Protein AF-A0A350V1I3-F1 (afdb_monomer_lite)

Foldseek 3Di:
DDDDDDDDDPVVVVVVVVVLVVVLVVCQLVVPLCNVVQADPVQQCLLCLLLFAAPPDSALLCVLVHDDNVVSVCVVVVVWDKDWDFDDDPPDDVQKTKIWIATPVVRDIHIWIDHPGTDALCCVPQVPFDWDDDQQEIEGEPDCVVADPVLRVVQVVLLVVVCVVLVPDPVSSVSRSVSHAYEYADCAQVRQCSRSVDRDQWAQSSSNNYIHHNDSHQQLSVQLSSVSSSVSYYHPPPCPPVSNVRSCCRRNPPPDGNVVVVVVVVCCVVVVVDD

Structure (mmCIF, N/CA/C/O backbone):
data_AF-A0A350V1I3-F1
#
_entry.id   AF-A0A350V1I3-F1
#
loop_
_atom_site.group_PDB
_atom_site.id
_atom_site.type_symbol
_atom_site.label_atom_id
_atom_site.label_alt_id
_atom_site.label_comp_id
_atom_site.label_asym_id
_atom_site.label_entity_id
_atom_site.label_seq_id
_atom_site.pdbx_PDB_ins_code
_atom_site.Cartn_x
_atom_site.Cartn_y
_atom_site.Cartn_z
_atom_site.occupancy
_atom_site.B_iso_or_equiv
_atom_site.auth_seq_id
_atom_site.auth_comp_id
_atom_site.auth_asym_id
_atom_site.auth_atom_id
_atom_site.pdbx_PDB_model_num
ATOM 1 N N . MET A 1 1 ? 17.526 42.617 -39.845 1.00 40.50 1 MET A N 1
ATOM 2 C CA . MET A 1 1 ? 17.089 41.232 -40.126 1.00 40.50 1 MET A CA 1
ATOM 3 C C . MET A 1 1 ? 18.269 40.297 -39.927 1.00 40.50 1 MET A C 1
ATOM 5 O O . MET A 1 1 ? 19.110 40.253 -40.801 1.00 40.50 1 MET A O 1
ATOM 9 N N . TYR A 1 2 ? 18.340 39.603 -38.794 1.00 29.39 2 TYR A N 1
ATOM 10 C CA . TYR A 1 2 ? 18.741 38.195 -38.711 1.00 29.39 2 TYR A CA 1
ATOM 11 C C . TYR A 1 2 ? 18.115 37.671 -37.418 1.00 29.39 2 TYR A C 1
ATOM 13 O O . TYR A 1 2 ? 18.527 38.006 -36.311 1.00 29.39 2 TYR A O 1
ATOM 21 N N . LYS A 1 3 ? 16.988 36.982 -37.605 1.00 37.78 3 LYS A N 1
ATOM 22 C CA . LYS A 1 3 ? 16.346 36.138 -36.604 1.00 37.78 3 LYS A CA 1
ATOM 23 C C . LYS A 1 3 ? 17.168 34.849 -36.480 1.00 37.78 3 LYS A C 1
ATOM 25 O O . LYS A 1 3 ? 17.769 34.425 -37.462 1.00 37.78 3 LYS A O 1
ATOM 30 N N . HIS A 1 4 ? 17.036 34.211 -35.318 1.00 35.53 4 HIS A N 1
ATOM 31 C CA . HIS A 1 4 ? 17.321 32.799 -35.027 1.00 35.53 4 HIS A CA 1
ATOM 32 C C . HIS A 1 4 ? 18.670 32.492 -34.364 1.00 35.53 4 HIS A C 1
ATOM 34 O O . HIS A 1 4 ? 19.612 32.028 -34.991 1.00 35.53 4 HIS A O 1
ATOM 40 N N . LEU A 1 5 ? 18.679 32.616 -33.035 1.00 40.88 5 LEU A N 1
ATOM 41 C CA . LEU A 1 5 ? 19.409 31.707 -32.157 1.00 40.88 5 LEU A CA 1
ATOM 42 C C . LEU A 1 5 ? 18.435 31.253 -31.065 1.00 40.88 5 LEU A C 1
ATOM 44 O O . LEU A 1 5 ? 18.182 32.012 -30.138 1.00 40.88 5 LEU A O 1
ATOM 48 N N . LEU A 1 6 ? 17.822 30.076 -31.225 1.00 40.69 6 LEU A N 1
ATOM 49 C CA . LEU A 1 6 ? 17.131 29.343 -30.150 1.00 40.69 6 LEU A CA 1
ATOM 50 C C . LEU A 1 6 ? 16.610 27.998 -30.672 1.00 40.69 6 LEU A C 1
ATOM 52 O O . LEU A 1 6 ? 15.421 27.837 -30.914 1.00 40.69 6 LEU A O 1
ATOM 56 N N . ILE A 1 7 ? 17.504 27.024 -30.851 1.00 42.81 7 ILE A N 1
ATOM 57 C CA . ILE A 1 7 ? 17.142 25.598 -30.863 1.00 42.81 7 ILE A CA 1
ATOM 58 C C . ILE A 1 7 ? 18.306 24.837 -30.225 1.00 42.81 7 ILE A C 1
ATOM 60 O O . ILE A 1 7 ? 19.264 24.521 -30.918 1.00 42.81 7 ILE A O 1
ATOM 64 N N . LEU A 1 8 ? 18.251 24.598 -28.907 1.00 40.72 8 LEU A N 1
ATOM 65 C CA . LEU A 1 8 ? 19.068 23.584 -28.210 1.00 40.72 8 LEU A CA 1
ATOM 66 C C . LEU A 1 8 ? 18.641 23.404 -26.736 1.00 40.72 8 LEU A C 1
ATOM 68 O O . LEU A 1 8 ? 19.463 23.498 -25.835 1.00 40.72 8 LEU A O 1
ATOM 72 N N . ILE A 1 9 ? 17.348 23.180 -26.451 1.00 40.03 9 ILE A N 1
ATOM 73 C CA . ILE A 1 9 ? 16.894 22.870 -25.068 1.00 40.03 9 ILE A CA 1
ATOM 74 C C . ILE A 1 9 ? 15.988 21.621 -24.968 1.00 40.03 9 ILE A C 1
ATOM 76 O O . ILE A 1 9 ? 15.746 21.128 -23.875 1.00 40.03 9 ILE A O 1
ATOM 80 N N . PHE A 1 10 ? 15.566 20.994 -26.073 1.00 36.84 10 PHE A N 1
ATOM 81 C CA . PHE A 1 10 ? 14.650 19.836 -26.001 1.00 36.84 10 PHE A CA 1
ATOM 82 C C . PHE A 1 10 ? 15.304 18.439 -26.020 1.00 36.84 10 PHE A C 1
ATOM 84 O O . PHE A 1 10 ? 14.587 17.456 -25.885 1.00 36.84 10 PHE A O 1
ATOM 91 N N . LEU A 1 11 ? 16.635 18.326 -26.139 1.00 35.69 11 LEU A N 1
ATOM 92 C CA . LEU A 1 11 ? 17.343 17.027 -26.188 1.00 35.69 11 LEU A CA 1
ATOM 93 C C . LEU A 1 11 ? 18.112 16.665 -24.904 1.00 35.69 11 LEU A C 1
ATOM 95 O O . LEU A 1 11 ? 18.429 15.501 -24.681 1.00 35.69 11 LEU A O 1
ATOM 99 N N . ALA A 1 12 ? 18.417 17.638 -24.044 1.00 39.34 12 ALA A N 1
ATOM 100 C CA . ALA A 1 12 ? 19.137 17.383 -22.794 1.00 39.34 12 ALA A CA 1
ATOM 101 C C . ALA A 1 12 ? 18.319 16.579 -21.756 1.00 39.34 12 ALA A C 1
ATOM 103 O O . ALA A 1 12 ? 18.890 15.668 -21.153 1.00 39.34 12 ALA A O 1
ATOM 104 N N . PRO A 1 13 ? 17.000 16.821 -21.573 1.00 50.78 13 PRO A N 1
ATOM 105 C CA . PRO A 1 13 ? 16.204 16.038 -20.628 1.00 50.78 13 PRO A CA 1
ATOM 106 C C . PRO A 1 13 ? 16.101 14.568 -21.048 1.00 50.78 13 PRO A C 1
ATOM 108 O O . PRO A 1 13 ? 16.212 13.685 -20.208 1.00 50.78 13 PRO A O 1
ATOM 111 N N . SER A 1 14 ? 15.962 14.291 -22.351 1.00 55.00 14 SER A N 1
ATOM 112 C CA . SER A 1 14 ? 15.813 12.921 -22.857 1.00 55.00 14 SER A CA 1
ATOM 113 C C . SER A 1 14 ? 17.068 12.073 -22.667 1.00 55.00 14 SER A C 1
ATOM 115 O O . SER A 1 14 ? 16.946 10.899 -22.342 1.00 55.00 14 SER A O 1
ATOM 117 N N . ILE A 1 15 ? 18.265 12.654 -22.819 1.00 56.94 15 ILE A N 1
ATOM 118 C CA . ILE A 1 15 ? 19.533 11.923 -22.645 1.00 56.94 15 ILE A CA 1
ATOM 119 C C . ILE A 1 15 ? 19.777 11.606 -21.162 1.00 56.94 15 ILE A C 1
ATOM 121 O O . ILE A 1 15 ? 20.156 10.487 -20.825 1.00 56.94 15 ILE A O 1
ATOM 125 N N . PHE A 1 16 ? 19.509 12.563 -20.267 1.00 58.03 16 PHE A N 1
ATOM 126 C CA . PHE A 1 16 ? 19.664 12.366 -18.823 1.00 58.03 16 PHE A CA 1
ATOM 127 C C . PHE A 1 16 ? 18.650 11.357 -18.264 1.00 58.03 16 PHE A C 1
ATOM 129 O O . PHE A 1 16 ? 19.023 10.449 -17.524 1.00 58.03 16 PHE A O 1
ATOM 136 N N . SER A 1 17 ? 17.381 11.450 -18.677 1.00 60.75 17 SER A N 1
ATOM 137 C CA . SER A 1 17 ? 16.352 10.471 -18.306 1.00 60.75 17 SER A CA 1
ATOM 138 C C . SER A 1 17 ? 16.654 9.072 -18.847 1.00 60.75 17 SER A C 1
ATOM 140 O O . SER A 1 17 ? 16.338 8.090 -18.179 1.00 60.75 17 SER A O 1
ATOM 142 N N . GLN A 1 18 ? 17.283 8.961 -20.021 1.00 68.12 18 GLN A N 1
ATOM 143 C CA . GLN A 1 18 ? 17.678 7.673 -20.586 1.00 68.12 18 GLN A CA 1
ATOM 144 C C . GLN A 1 18 ? 18.818 7.024 -19.782 1.00 68.12 18 GLN A C 1
ATOM 146 O O . GLN A 1 18 ? 18.693 5.856 -19.425 1.00 68.12 18 GLN A O 1
ATOM 151 N N . ASP A 1 19 ? 19.860 7.773 -19.405 1.00 78.31 19 ASP A N 1
ATOM 152 C CA . ASP A 1 19 ? 20.961 7.265 -18.562 1.00 78.31 19 ASP A CA 1
ATOM 153 C C . ASP A 1 19 ? 20.478 6.838 -17.162 1.00 78.31 19 ASP A C 1
ATOM 155 O O . ASP A 1 19 ? 20.815 5.753 -16.685 1.00 78.31 19 ASP A O 1
ATOM 159 N N . ILE A 1 20 ? 19.608 7.639 -16.532 1.00 81.38 20 ILE A N 1
ATOM 160 C CA . ILE A 1 20 ? 18.982 7.276 -15.249 1.00 81.38 20 ILE A CA 1
ATOM 161 C C . ILE A 1 20 ? 18.140 6.012 -15.388 1.00 81.38 20 ILE A C 1
ATOM 163 O O . ILE A 1 20 ? 18.239 5.130 -14.538 1.00 81.38 20 ILE A O 1
ATOM 167 N N . SER A 1 21 ? 17.330 5.904 -16.448 1.00 82.50 21 SER A N 1
ATOM 168 C CA . SER A 1 21 ? 16.484 4.727 -16.648 1.00 82.50 21 SER A CA 1
ATOM 169 C C . SER A 1 21 ? 17.321 3.452 -16.761 1.00 82.50 21 SER A C 1
ATOM 171 O O . SER A 1 21 ? 17.026 2.477 -16.079 1.00 82.50 21 SER A O 1
ATOM 173 N N . VAL A 1 22 ? 18.415 3.475 -17.529 1.00 83.69 22 VAL A N 1
ATOM 174 C CA . VAL A 1 22 ? 19.301 2.315 -17.699 1.00 83.69 22 VAL A CA 1
ATOM 175 C C . VAL A 1 22 ? 19.915 1.901 -16.364 1.00 83.69 22 VAL A C 1
ATOM 177 O O . VAL A 1 22 ? 19.797 0.739 -15.982 1.00 83.69 22 VAL A O 1
ATOM 180 N N . LYS A 1 23 ? 20.496 2.848 -15.617 1.00 87.94 23 LYS A N 1
ATOM 181 C CA . LYS A 1 23 ? 21.109 2.568 -14.308 1.00 87.94 23 LYS A CA 1
ATOM 182 C C . LYS A 1 23 ? 20.095 2.051 -13.289 1.00 87.94 23 LYS A C 1
ATOM 184 O O . LYS A 1 23 ? 20.391 1.104 -12.566 1.00 87.94 23 LYS A O 1
ATOM 189 N N . PHE A 1 24 ? 18.894 2.628 -13.266 1.00 89.81 24 PHE A N 1
ATOM 190 C CA . PHE A 1 24 ? 17.804 2.170 -12.408 1.00 89.81 24 PHE A CA 1
ATOM 191 C C . PHE A 1 24 ? 17.401 0.726 -12.729 1.00 89.81 24 PHE A C 1
ATOM 193 O O . PHE A 1 24 ? 17.341 -0.102 -11.823 1.00 89.81 24 PHE A O 1
ATOM 200 N N . PHE A 1 25 ? 17.144 0.401 -14.001 1.00 90.19 25 PHE A N 1
ATOM 201 C CA . PHE A 1 25 ? 16.743 -0.956 -14.380 1.00 90.19 25 PHE A CA 1
ATOM 202 C C . PHE A 1 25 ? 17.867 -1.966 -14.173 1.00 90.19 25 PHE A C 1
ATOM 204 O O . PHE A 1 25 ? 17.592 -3.078 -13.734 1.00 90.19 25 PHE A O 1
ATOM 211 N N . GLU A 1 26 ? 19.124 -1.583 -14.400 1.00 88.81 26 GLU A N 1
ATOM 212 C CA . GLU A 1 26 ? 20.270 -2.421 -14.057 1.00 88.81 26 GLU A CA 1
ATOM 213 C C . GLU A 1 26 ? 20.318 -2.706 -12.549 1.00 88.81 26 GLU A C 1
ATOM 215 O O . GLU A 1 26 ? 20.432 -3.865 -12.152 1.00 88.81 26 GLU A O 1
ATOM 220 N N . ALA A 1 27 ? 20.168 -1.679 -11.704 1.00 9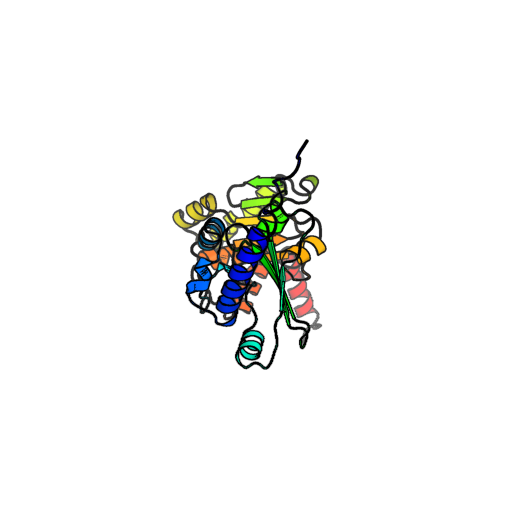0.19 27 ALA A N 1
ATOM 221 C CA . ALA A 1 27 ? 20.119 -1.841 -10.252 1.00 90.19 27 ALA A CA 1
ATOM 222 C C . ALA A 1 27 ? 18.923 -2.693 -9.796 1.00 90.19 27 ALA A C 1
ATOM 224 O O . ALA A 1 27 ? 19.073 -3.518 -8.899 1.00 90.19 27 ALA A O 1
ATOM 225 N N . LEU A 1 28 ? 17.759 -2.535 -10.434 1.00 90.25 28 LEU A N 1
ATOM 226 C CA . LEU A 1 28 ? 16.535 -3.276 -10.124 1.00 90.25 28 LEU A CA 1
ATOM 227 C C . LEU A 1 28 ? 16.620 -4.755 -10.535 1.00 90.25 28 LEU A C 1
ATOM 229 O O . LEU A 1 28 ? 16.181 -5.626 -9.790 1.00 90.25 28 LEU A O 1
ATOM 233 N N . ILE A 1 29 ? 17.175 -5.048 -11.714 1.00 90.06 29 ILE A N 1
ATOM 234 C CA . ILE A 1 29 ? 17.348 -6.417 -12.224 1.00 90.06 29 ILE A CA 1
ATOM 235 C C . ILE A 1 29 ? 18.401 -7.164 -11.405 1.00 90.06 29 ILE A C 1
ATOM 237 O O . ILE A 1 29 ? 18.195 -8.324 -11.062 1.00 90.06 29 ILE A O 1
ATOM 241 N N . GLN A 1 30 ? 19.504 -6.492 -11.072 1.00 87.69 30 GLN A N 1
ATOM 242 C CA . GLN A 1 30 ? 20.623 -7.068 -10.321 1.00 87.69 30 GLN A CA 1
ATOM 243 C C . GLN A 1 30 ? 20.435 -6.991 -8.794 1.00 87.69 30 GLN A C 1
ATOM 245 O O . GLN A 1 30 ? 21.331 -7.392 -8.055 1.00 87.69 30 GLN A O 1
ATOM 250 N N . ASP A 1 31 ? 19.304 -6.453 -8.319 1.00 84.38 31 ASP A N 1
ATOM 251 C CA . ASP A 1 31 ? 18.977 -6.267 -6.897 1.00 84.38 31 ASP A CA 1
ATOM 252 C C . ASP A 1 31 ? 20.125 -5.607 -6.094 1.00 84.38 31 ASP A C 1
ATOM 254 O O . ASP A 1 31 ? 20.544 -6.063 -5.016 1.00 84.38 31 ASP A O 1
ATOM 258 N N . LYS A 1 32 ? 20.688 -4.537 -6.677 1.00 86.75 32 LYS A N 1
ATOM 259 C CA . LYS A 1 32 ? 21.839 -3.814 -6.121 1.00 86.75 32 LYS A CA 1
ATOM 260 C C . LYS A 1 32 ? 21.428 -2.968 -4.906 1.00 86.75 32 LYS A C 1
ATOM 262 O O . LYS A 1 32 ? 20.348 -2.378 -4.911 1.00 86.75 32 LYS A O 1
ATOM 267 N N . PRO A 1 33 ? 22.313 -2.796 -3.903 1.00 81.75 33 PRO A N 1
ATOM 268 C CA . PRO A 1 33 ? 22.036 -1.957 -2.732 1.00 81.75 33 PRO A CA 1
ATOM 269 C C . PRO A 1 33 ? 21.701 -0.494 -3.063 1.00 81.75 33 PRO A C 1
ATOM 271 O O . PRO A 1 33 ? 20.888 0.111 -2.378 1.00 81.75 33 PRO A O 1
ATOM 274 N N . GLU A 1 34 ? 22.286 0.052 -4.132 1.00 86.88 34 GLU A N 1
ATOM 275 C CA . GLU A 1 34 ? 22.072 1.429 -4.616 1.00 86.88 34 GLU A CA 1
ATOM 276 C C . GLU A 1 34 ? 20.653 1.689 -5.157 1.00 86.88 34 GLU A C 1
ATOM 278 O O . GLU A 1 34 ? 20.311 2.822 -5.483 1.00 86.88 34 GLU A O 1
ATOM 283 N N . LEU A 1 35 ? 19.788 0.670 -5.237 1.00 87.75 35 LEU A N 1
ATOM 284 C CA . LEU A 1 35 ? 18.413 0.818 -5.719 1.00 87.75 35 LEU A CA 1
ATOM 285 C C . LEU A 1 35 ? 17.605 1.851 -4.904 1.00 87.75 35 LEU A C 1
ATOM 287 O O . LEU A 1 35 ? 16.731 2.522 -5.454 1.00 87.75 35 LEU A O 1
ATOM 291 N N . THR A 1 36 ? 17.902 2.016 -3.609 1.00 88.94 36 THR A N 1
ATOM 292 C CA . THR A 1 36 ? 17.298 3.061 -2.761 1.00 88.94 36 THR A CA 1
ATOM 293 C C . THR A 1 36 ? 17.631 4.477 -3.216 1.00 88.94 36 THR A C 1
ATOM 295 O O . THR A 1 36 ? 16.800 5.365 -3.041 1.00 88.94 36 THR A O 1
ATOM 298 N N . ASP A 1 37 ? 18.797 4.688 -3.827 1.00 91.00 37 ASP A N 1
ATOM 299 C CA . ASP A 1 37 ? 19.287 6.017 -4.216 1.00 91.00 37 ASP A CA 1
ATOM 300 C C . ASP A 1 37 ? 18.506 6.586 -5.406 1.00 91.00 37 ASP A C 1
ATOM 302 O O . ASP A 1 37 ? 18.521 7.790 -5.661 1.00 91.00 37 ASP A O 1
ATOM 306 N N . PHE A 1 38 ? 17.780 5.720 -6.119 1.00 92.00 38 PHE A N 1
ATOM 307 C CA . PHE A 1 38 ? 16.888 6.117 -7.198 1.00 92.00 38 PHE A CA 1
ATOM 308 C C . PHE A 1 38 ? 15.507 6.543 -6.704 1.00 92.00 38 PHE A C 1
ATOM 310 O O . PHE A 1 38 ? 14.753 7.079 -7.509 1.00 92.00 38 PHE A O 1
ATOM 317 N N . ILE A 1 39 ? 15.134 6.311 -5.440 1.00 93.81 39 ILE A N 1
ATOM 318 C CA . ILE A 1 39 ? 13.803 6.664 -4.923 1.00 93.81 39 ILE A CA 1
ATOM 319 C C . ILE A 1 39 ? 13.752 8.152 -4.583 1.00 93.81 39 ILE A C 1
ATOM 321 O O . ILE A 1 39 ? 14.681 8.705 -3.996 1.00 93.81 39 ILE A O 1
ATOM 325 N N . ASN A 1 40 ? 12.639 8.805 -4.923 1.00 94.62 40 ASN A N 1
ATOM 326 C CA . ASN A 1 40 ? 12.380 10.158 -4.455 1.00 94.62 40 ASN A CA 1
ATOM 327 C C . ASN A 1 40 ? 12.423 10.187 -2.916 1.00 94.62 40 ASN A C 1
ATOM 329 O O . ASN A 1 40 ? 11.786 9.376 -2.243 1.00 94.62 40 ASN A O 1
ATOM 333 N N . LYS A 1 41 ? 13.170 11.136 -2.349 1.00 95.00 41 LYS A N 1
ATOM 334 C CA . LYS A 1 41 ? 13.419 11.187 -0.905 1.00 95.00 41 LYS A CA 1
ATOM 335 C C . LYS A 1 41 ? 12.132 11.228 -0.071 1.00 95.00 41 LYS A C 1
ATOM 337 O O . LYS A 1 41 ? 12.048 10.525 0.932 1.00 95.00 41 LYS A O 1
ATOM 342 N N . GLU A 1 42 ? 11.138 12.010 -0.489 1.00 95.56 42 GLU A N 1
ATOM 343 C CA . GLU A 1 42 ? 9.866 12.127 0.237 1.00 95.56 42 GLU A CA 1
ATOM 344 C C . GLU A 1 42 ? 9.075 10.814 0.188 1.00 95.56 42 GLU A C 1
ATOM 346 O O . GLU A 1 42 ? 8.458 10.427 1.177 1.00 95.56 42 GLU A O 1
ATOM 351 N N . GLU A 1 43 ? 9.132 10.089 -0.931 1.00 96.00 43 GLU A N 1
ATOM 352 C CA . GLU A 1 43 ? 8.484 8.781 -1.083 1.00 96.00 43 GLU A CA 1
ATOM 353 C C . GLU A 1 43 ? 9.154 7.704 -0.227 1.00 96.00 43 GLU A C 1
ATOM 355 O O . GLU A 1 43 ? 8.466 6.876 0.374 1.00 96.00 43 GLU A O 1
ATOM 360 N N . LEU A 1 44 ? 10.487 7.729 -0.130 1.00 95.94 44 LEU A N 1
ATOM 361 C CA . LEU A 1 44 ? 11.230 6.822 0.740 1.00 95.94 44 LEU A CA 1
ATOM 362 C C . LEU A 1 44 ? 10.919 7.099 2.217 1.00 95.94 44 LEU A C 1
ATOM 364 O O . LEU A 1 44 ? 10.596 6.174 2.963 1.00 95.94 44 LEU A O 1
ATOM 368 N N . GLU A 1 45 ? 10.958 8.366 2.636 1.00 96.69 45 GLU A N 1
ATOM 369 C CA . GLU A 1 45 ? 10.582 8.771 3.996 1.00 96.69 45 GLU A CA 1
ATOM 370 C C . GLU A 1 45 ? 9.131 8.381 4.306 1.00 96.69 45 GLU A C 1
ATOM 372 O O . GLU A 1 45 ? 8.856 7.800 5.359 1.00 96.69 45 GLU A O 1
ATOM 377 N N . TYR A 1 46 ? 8.214 8.608 3.361 1.00 97.38 46 TYR A N 1
ATOM 378 C CA . TYR A 1 46 ? 6.818 8.209 3.490 1.00 97.38 46 TYR A CA 1
ATOM 379 C C . TYR A 1 46 ? 6.675 6.692 3.630 1.00 97.38 46 TYR A C 1
ATOM 381 O O . TYR A 1 46 ? 5.997 6.236 4.545 1.00 97.38 46 TYR A O 1
ATOM 389 N N . SER A 1 47 ? 7.341 5.894 2.794 1.00 97.12 47 SER A N 1
ATOM 390 C CA . SER A 1 47 ? 7.324 4.427 2.877 1.00 97.12 47 SER A CA 1
ATOM 391 C C . SER A 1 47 ? 7.794 3.908 4.244 1.00 97.12 47 SER A C 1
ATOM 393 O O . SER A 1 47 ? 7.221 2.959 4.784 1.00 97.12 47 SER A O 1
ATOM 395 N N . LEU A 1 48 ? 8.791 4.553 4.853 1.00 96.81 48 LEU A N 1
ATOM 396 C CA . LEU A 1 48 ? 9.397 4.109 6.113 1.00 96.81 48 LEU A CA 1
ATOM 397 C C . LEU A 1 48 ? 8.706 4.654 7.375 1.00 96.81 48 LEU A C 1
ATOM 399 O O . LEU A 1 48 ? 8.947 4.138 8.468 1.00 96.81 48 LEU A O 1
ATOM 403 N N . ARG A 1 49 ? 7.821 5.650 7.249 1.00 97.62 49 ARG A N 1
ATOM 404 C CA . ARG A 1 49 ? 7.267 6.440 8.369 1.00 97.62 49 ARG A CA 1
ATOM 405 C C . ARG A 1 49 ? 6.630 5.631 9.505 1.00 97.62 49 ARG A C 1
ATOM 407 O O . ARG A 1 49 ? 6.697 6.024 10.666 1.00 97.62 49 ARG A O 1
ATOM 414 N N . LEU A 1 50 ? 6.011 4.492 9.188 1.00 97.12 50 LEU A N 1
ATOM 415 C CA . LEU A 1 50 ? 5.331 3.643 10.170 1.00 97.12 50 LEU A CA 1
ATOM 416 C C . LEU A 1 50 ? 6.258 2.615 10.849 1.00 97.12 50 LEU A C 1
ATOM 418 O O . LEU A 1 50 ? 5.829 1.922 11.782 1.00 97.12 50 LEU A O 1
ATOM 422 N N . GLY A 1 51 ? 7.518 2.521 10.408 1.00 96.19 51 GLY A N 1
ATOM 423 C CA . GLY A 1 51 ? 8.521 1.601 10.951 1.00 96.19 51 GLY A CA 1
ATOM 424 C C . GLY A 1 51 ? 8.163 0.126 10.764 1.00 96.19 51 GLY A C 1
ATOM 425 O O . GLY A 1 51 ? 8.481 -0.688 11.624 1.00 96.19 51 GLY A O 1
ATOM 426 N N . ILE A 1 52 ? 7.421 -0.199 9.703 1.00 95.56 52 ILE A N 1
ATOM 427 C CA . ILE A 1 52 ? 7.086 -1.581 9.339 1.00 95.56 52 ILE A CA 1
ATOM 428 C C . ILE A 1 52 ? 8.202 -2.119 8.450 1.00 95.56 52 ILE A C 1
ATOM 430 O O . ILE A 1 52 ? 8.533 -1.500 7.442 1.00 95.56 52 ILE A O 1
ATOM 434 N N . GLU A 1 53 ? 8.732 -3.276 8.805 1.00 94.81 53 GLU A N 1
ATOM 435 C CA . GLU A 1 53 ? 9.745 -4.032 8.083 1.00 94.81 53 GLU A CA 1
ATOM 436 C C . GLU A 1 53 ? 9.193 -5.414 7.716 1.00 94.81 53 GLU A C 1
ATOM 438 O O . GLU A 1 53 ? 8.305 -5.957 8.388 1.00 94.81 53 GLU A O 1
ATOM 443 N N . TYR A 1 54 ? 9.747 -5.994 6.653 1.00 91.69 54 TYR A N 1
ATOM 444 C CA . TYR A 1 54 ? 9.334 -7.300 6.164 1.00 91.69 54 TYR A CA 1
ATOM 445 C C . TYR A 1 54 ? 10.527 -8.237 6.002 1.00 91.69 54 TYR A C 1
ATOM 447 O O . TYR A 1 54 ? 11.573 -7.836 5.488 1.00 91.69 54 TYR A O 1
ATOM 455 N N . ASP A 1 55 ? 10.365 -9.491 6.426 1.00 88.31 55 ASP A N 1
ATOM 456 C CA . ASP A 1 55 ? 11.436 -10.483 6.326 1.00 88.31 55 ASP A CA 1
ATOM 457 C C . ASP A 1 55 ? 11.823 -10.706 4.862 1.00 88.31 55 ASP A C 1
ATOM 459 O O . ASP A 1 55 ? 10.961 -10.869 3.996 1.00 88.31 55 ASP A O 1
ATOM 463 N N . ASN A 1 56 ? 13.131 -10.742 4.599 1.00 84.25 56 ASN A N 1
ATOM 464 C CA . ASN A 1 56 ? 13.724 -10.898 3.266 1.00 84.25 56 ASN A CA 1
ATOM 465 C C . ASN A 1 56 ? 13.380 -9.783 2.260 1.00 84.25 56 ASN A C 1
ATOM 467 O O . ASN A 1 56 ? 13.660 -9.931 1.074 1.00 84.25 56 ASN A O 1
ATOM 471 N N . VAL A 1 57 ? 12.836 -8.650 2.715 1.00 88.12 57 VAL A N 1
ATOM 472 C CA . VAL A 1 57 ? 12.611 -7.472 1.871 1.00 88.12 57 VAL A CA 1
ATOM 473 C C . VAL A 1 57 ? 13.695 -6.441 2.154 1.00 88.12 57 VAL A C 1
ATOM 475 O O . VAL A 1 57 ? 13.741 -5.845 3.229 1.00 88.12 57 VAL A O 1
ATOM 478 N N . LYS A 1 58 ? 14.566 -6.199 1.170 1.00 85.38 58 LYS A N 1
ATOM 479 C CA . LYS A 1 58 ? 15.635 -5.190 1.278 1.00 85.38 58 LYS A CA 1
ATOM 480 C C . LYS A 1 58 ? 15.094 -3.765 1.267 1.00 85.38 58 LYS A C 1
ATOM 482 O O . LYS A 1 58 ? 15.619 -2.898 1.958 1.00 85.38 58 LYS A O 1
ATOM 487 N N . ASN A 1 59 ? 14.058 -3.520 0.468 1.00 88.94 59 ASN A N 1
ATOM 488 C CA . ASN A 1 59 ? 13.498 -2.194 0.279 1.00 88.94 59 ASN A CA 1
ATOM 489 C C . ASN A 1 59 ? 11.971 -2.252 0.239 1.00 88.94 59 ASN A C 1
ATOM 491 O O . ASN A 1 59 ? 11.373 -2.656 -0.758 1.00 88.94 59 ASN A O 1
ATOM 495 N N . LYS A 1 60 ? 11.348 -1.800 1.331 1.00 93.50 60 LYS A N 1
ATOM 496 C CA . LYS A 1 60 ? 9.893 -1.782 1.490 1.00 93.50 60 LYS A CA 1
ATOM 497 C C . LYS A 1 60 ? 9.181 -1.071 0.337 1.00 93.50 60 LYS A C 1
ATOM 499 O O . LYS A 1 60 ? 8.151 -1.561 -0.112 1.00 93.50 60 LYS A O 1
ATOM 504 N N . PHE A 1 61 ? 9.721 0.037 -0.171 1.00 94.25 61 PHE A N 1
ATOM 505 C CA . PHE A 1 61 ? 9.084 0.825 -1.230 1.00 94.25 61 PHE A CA 1
ATOM 506 C C . PHE A 1 61 ? 8.775 -0.008 -2.486 1.00 94.25 61 PHE A C 1
ATOM 508 O O . PHE A 1 61 ? 7.767 0.218 -3.158 1.00 94.25 61 PHE A O 1
ATOM 515 N N . PHE A 1 62 ? 9.606 -1.012 -2.784 1.00 91.69 62 PHE A N 1
ATOM 516 C CA . PHE A 1 62 ? 9.434 -1.862 -3.959 1.00 91.69 62 PHE A CA 1
ATOM 517 C C . PHE A 1 62 ? 8.496 -3.054 -3.755 1.00 91.69 62 PHE A C 1
ATOM 519 O O . PHE A 1 62 ? 8.240 -3.762 -4.728 1.00 91.69 62 PHE A O 1
ATOM 526 N N . ILE A 1 63 ? 7.904 -3.260 -2.572 1.00 91.38 63 ILE A N 1
ATOM 527 C CA . ILE A 1 63 ? 6.909 -4.328 -2.376 1.00 91.38 63 ILE A CA 1
ATOM 528 C C . ILE A 1 63 ? 5.766 -4.159 -3.391 1.00 91.38 63 ILE A C 1
ATOM 530 O O . ILE A 1 63 ? 5.139 -3.104 -3.479 1.00 91.38 63 ILE A O 1
ATOM 534 N N . GLY A 1 64 ? 5.526 -5.200 -4.196 1.00 86.06 64 GLY A N 1
ATOM 535 C CA . GLY A 1 64 ? 4.571 -5.191 -5.316 1.00 86.06 64 GLY A CA 1
ATOM 536 C C . GLY A 1 64 ? 5.102 -4.555 -6.612 1.00 86.06 64 GLY A C 1
ATOM 537 O O . GLY A 1 64 ? 4.586 -4.826 -7.697 1.00 86.06 64 GLY A O 1
ATOM 538 N N . ASN A 1 65 ? 6.190 -3.786 -6.548 1.00 87.69 65 ASN A N 1
ATOM 539 C CA . ASN A 1 65 ? 6.867 -3.145 -7.682 1.00 87.69 65 ASN A CA 1
ATOM 540 C C . ASN A 1 65 ? 8.154 -3.866 -8.143 1.00 87.69 65 ASN A C 1
ATOM 542 O O . ASN A 1 65 ? 8.728 -3.502 -9.168 1.00 87.69 65 ASN A O 1
ATOM 546 N N . GLU A 1 66 ? 8.550 -4.945 -7.472 1.00 87.19 66 GLU A N 1
ATOM 547 C CA . GLU A 1 66 ? 9.655 -5.829 -7.869 1.00 87.19 66 GLU A CA 1
ATOM 548 C C . GLU A 1 66 ? 9.420 -6.525 -9.222 1.00 87.19 66 GLU A C 1
ATOM 550 O O . GLU A 1 66 ? 8.284 -6.787 -9.628 1.00 87.19 66 GLU A O 1
ATOM 555 N N . ILE A 1 67 ? 10.504 -6.858 -9.921 1.00 89.94 67 ILE A N 1
ATOM 556 C CA . ILE A 1 67 ? 10.473 -7.811 -11.039 1.00 89.94 67 ILE A CA 1
ATOM 557 C C . ILE A 1 67 ? 10.561 -9.219 -10.428 1.00 89.94 67 ILE A C 1
ATOM 559 O O . ILE A 1 67 ? 11.475 -9.424 -9.629 1.00 89.94 67 ILE A O 1
ATOM 563 N N . PRO A 1 68 ? 9.675 -10.176 -10.767 1.00 89.00 68 PRO A N 1
ATOM 564 C CA . PRO A 1 68 ? 9.756 -11.548 -10.259 1.00 89.00 68 PRO A CA 1
ATOM 565 C C . PRO A 1 68 ? 11.146 -12.167 -10.449 1.00 89.00 68 PRO A C 1
ATOM 567 O O . PRO A 1 68 ? 11.779 -11.946 -11.481 1.00 89.00 68 PRO A O 1
ATOM 570 N N . GLU A 1 69 ? 11.610 -12.949 -9.474 1.00 89.44 69 GLU A N 1
ATOM 571 C CA . GLU A 1 69 ? 12.965 -13.522 -9.467 1.00 89.44 69 GLU A CA 1
ATOM 572 C C . GLU A 1 69 ? 13.266 -14.334 -10.731 1.00 89.44 69 GLU A C 1
ATOM 574 O O . GLU A 1 69 ? 14.250 -14.053 -11.406 1.00 89.44 69 GLU A O 1
ATOM 579 N N . GLU A 1 70 ? 12.351 -15.216 -11.141 1.00 91.56 70 GLU A N 1
ATOM 580 C CA . GLU A 1 70 ? 12.474 -16.014 -12.372 1.00 91.56 70 GLU A CA 1
ATOM 581 C C . GLU A 1 70 ? 12.667 -15.151 -13.633 1.00 91.56 70 GLU A C 1
ATOM 583 O O . GLU A 1 70 ? 13.366 -15.529 -14.577 1.00 91.56 70 GLU A O 1
ATOM 588 N N . ILE A 1 71 ? 12.045 -13.968 -13.658 1.00 92.06 71 ILE A N 1
ATOM 589 C CA . ILE A 1 71 ? 12.176 -13.017 -14.761 1.00 92.06 71 ILE A CA 1
ATOM 590 C C . ILE A 1 71 ? 13.534 -12.313 -14.685 1.00 92.06 71 ILE A C 1
ATOM 592 O O . ILE A 1 71 ? 14.204 -12.197 -15.712 1.00 92.06 71 ILE A O 1
ATOM 596 N N . ARG A 1 72 ? 13.971 -11.885 -13.490 1.00 92.31 72 ARG A N 1
ATOM 597 C CA . ARG A 1 72 ? 15.298 -11.271 -13.294 1.00 92.31 72 ARG A CA 1
ATOM 598 C C . ARG A 1 72 ? 16.414 -12.232 -13.691 1.00 92.31 72 ARG A C 1
ATOM 600 O O . ARG A 1 72 ? 17.273 -11.855 -14.480 1.00 92.31 72 ARG A O 1
ATOM 607 N N . GLU A 1 73 ? 16.374 -13.476 -13.220 1.00 93.50 73 GLU A N 1
ATOM 608 C CA . GLU A 1 73 ? 17.356 -14.511 -13.566 1.00 93.50 73 GLU A CA 1
ATOM 609 C C . GLU A 1 73 ? 17.376 -14.805 -15.070 1.00 93.50 73 GLU A C 1
ATOM 611 O O . GLU A 1 73 ? 18.443 -14.952 -15.673 1.00 93.50 73 GLU A O 1
ATOM 616 N N . GLY A 1 74 ? 16.201 -14.835 -15.708 1.00 93.25 74 GLY A N 1
ATOM 617 C CA . GLY A 1 74 ? 16.091 -14.975 -17.156 1.00 93.25 74 GLY A CA 1
ATOM 618 C C . GLY A 1 74 ? 16.754 -13.821 -17.916 1.00 93.25 74 GLY A C 1
ATOM 619 O O . GLY A 1 74 ? 17.445 -14.055 -18.904 1.00 93.25 74 GLY A O 1
ATOM 620 N N . VAL A 1 75 ? 16.623 -12.586 -17.433 1.00 92.56 75 VAL A N 1
ATOM 621 C CA . VAL A 1 75 ? 17.319 -11.435 -18.028 1.00 92.56 75 VAL A CA 1
ATOM 622 C C . VAL A 1 75 ? 18.831 -11.498 -17.773 1.00 92.56 75 VAL A C 1
ATOM 624 O O . VAL A 1 75 ? 19.614 -11.318 -18.702 1.00 92.56 75 VAL A O 1
ATOM 627 N N . ILE A 1 76 ? 19.264 -11.809 -16.546 1.00 92.62 76 ILE A N 1
ATOM 628 C CA . ILE A 1 76 ? 20.690 -11.877 -16.166 1.00 92.62 76 ILE A CA 1
ATOM 629 C C . ILE A 1 76 ? 21.434 -12.959 -16.957 1.00 92.62 76 ILE A C 1
ATOM 631 O O . ILE A 1 76 ? 22.566 -12.748 -17.388 1.00 92.62 76 ILE A O 1
ATOM 635 N N . SER A 1 77 ? 20.798 -14.111 -17.167 1.00 93.44 77 SER A N 1
ATOM 636 C CA . SER A 1 77 ? 21.366 -15.220 -17.944 1.00 93.44 77 SER A CA 1
ATOM 637 C C . SER A 1 77 ? 21.367 -14.981 -19.460 1.00 93.44 77 SER A C 1
ATOM 639 O O . SER A 1 77 ? 21.896 -15.809 -20.200 1.00 93.44 77 SER A O 1
ATOM 641 N N . GLY A 1 78 ? 20.775 -13.879 -19.934 1.00 91.94 78 GLY A N 1
ATOM 642 C CA . GLY A 1 78 ? 20.596 -13.597 -21.359 1.00 91.94 78 GLY A CA 1
ATOM 643 C C . GLY A 1 78 ? 19.510 -14.446 -22.027 1.00 91.94 78 GLY A C 1
ATOM 644 O O . GLY A 1 78 ? 19.425 -14.468 -23.251 1.00 91.94 78 GLY A O 1
ATOM 645 N N . LYS A 1 79 ? 18.678 -15.154 -21.248 1.00 93.69 79 LYS A N 1
ATOM 646 C CA . LYS A 1 79 ? 17.525 -15.912 -21.756 1.00 93.69 79 LYS A CA 1
ATOM 647 C C . LYS A 1 79 ? 16.424 -14.986 -22.277 1.00 93.69 79 LYS A C 1
ATOM 649 O O . LYS A 1 79 ? 15.726 -15.362 -23.213 1.00 93.69 79 LYS A O 1
ATOM 654 N N . TYR A 1 80 ? 16.254 -13.821 -21.655 1.00 92.12 80 TYR A N 1
ATOM 655 C CA . TYR A 1 80 ? 15.249 -12.830 -22.027 1.00 92.12 80 TYR A CA 1
ATOM 656 C C . TYR A 1 80 ? 15.897 -11.485 -22.343 1.00 92.12 80 TYR A C 1
ATOM 658 O O . TYR A 1 80 ? 16.664 -10.954 -21.538 1.00 92.12 80 TYR A O 1
ATOM 666 N N . GLU A 1 81 ? 15.520 -10.895 -23.474 1.00 91.31 81 GLU A N 1
ATOM 667 C CA . GLU A 1 81 ? 15.827 -9.498 -23.771 1.00 91.31 81 GLU A CA 1
ATOM 668 C C . GLU A 1 81 ? 14.731 -8.587 -23.211 1.00 91.31 81 GLU A C 1
ATOM 670 O O . GLU A 1 81 ? 13.534 -8.874 -23.315 1.00 91.31 81 GLU A O 1
ATOM 675 N N . TYR A 1 82 ? 15.136 -7.466 -22.619 1.00 91.44 82 TYR A N 1
ATOM 676 C CA . TYR A 1 82 ? 14.209 -6.463 -22.114 1.00 91.44 82 TYR A CA 1
ATOM 677 C C . TYR A 1 82 ? 14.374 -5.143 -22.861 1.00 91.44 82 TYR A C 1
ATOM 679 O O . TYR A 1 82 ? 15.473 -4.757 -23.253 1.00 91.44 82 TYR A O 1
ATOM 687 N N . ASN A 1 83 ? 13.265 -4.425 -23.012 1.00 89.75 83 ASN A N 1
ATOM 688 C CA . ASN A 1 83 ? 13.234 -3.079 -23.562 1.00 89.75 83 ASN A CA 1
ATOM 689 C C . ASN A 1 83 ? 12.672 -2.113 -22.526 1.00 89.75 83 ASN A C 1
ATOM 691 O O . ASN A 1 83 ? 11.677 -2.410 -21.857 1.00 89.75 83 ASN A O 1
ATOM 695 N N . VAL A 1 84 ? 13.286 -0.935 -22.441 1.00 89.00 84 VAL A N 1
ATOM 696 C CA . VAL A 1 84 ? 12.820 0.174 -21.610 1.00 89.00 84 VAL A CA 1
ATOM 697 C C . VAL A 1 84 ? 12.389 1.309 -22.523 1.00 89.00 84 VAL A C 1
ATOM 699 O O . VAL A 1 84 ? 13.198 1.851 -23.275 1.00 89.00 84 VAL A O 1
ATOM 702 N N . ALA A 1 85 ? 11.116 1.683 -22.441 1.00 86.56 85 ALA A N 1
ATOM 703 C CA . ALA A 1 85 ? 10.580 2.833 -23.152 1.00 86.56 85 ALA A CA 1
ATOM 704 C C . ALA A 1 85 ? 10.242 3.963 -22.177 1.00 86.56 85 ALA A C 1
ATOM 706 O O . ALA A 1 85 ? 9.653 3.735 -21.119 1.00 86.56 85 ALA A O 1
ATOM 707 N N . ILE A 1 86 ? 10.576 5.194 -22.563 1.00 86.38 86 ILE A N 1
ATOM 708 C CA . ILE A 1 86 ? 10.048 6.397 -21.921 1.00 86.38 86 ILE A CA 1
ATOM 709 C C . ILE A 1 86 ? 8.738 6.740 -22.623 1.00 86.38 86 ILE A C 1
ATOM 711 O O . ILE A 1 86 ? 8.737 7.179 -23.774 1.00 86.38 86 ILE A O 1
ATOM 715 N N . GLU A 1 87 ? 7.616 6.524 -21.944 1.00 81.12 87 GLU A N 1
ATOM 716 C CA . GLU A 1 87 ? 6.297 6.742 -22.529 1.00 81.12 87 GLU A CA 1
ATOM 717 C C . GLU A 1 87 ? 5.673 8.041 -22.001 1.00 81.12 87 GLU A C 1
ATOM 719 O O . GLU A 1 87 ? 5.474 8.171 -20.787 1.00 81.12 87 GLU A O 1
ATOM 724 N N . PRO A 1 88 ? 5.264 8.979 -22.875 1.00 68.12 88 PRO A N 1
ATOM 725 C CA . PRO A 1 88 ? 4.437 10.094 -22.444 1.00 68.12 88 PRO A CA 1
ATOM 726 C C . PRO A 1 88 ? 3.097 9.569 -21.909 1.00 68.12 88 PRO A C 1
ATOM 728 O O . PRO A 1 88 ? 2.514 8.622 -22.441 1.00 68.12 88 PRO A O 1
ATOM 731 N N . HIS A 1 89 ? 2.588 10.192 -20.850 1.00 67.06 89 HIS A N 1
ATOM 732 C CA . HIS A 1 89 ? 1.280 9.885 -20.280 1.00 67.06 89 HIS A CA 1
ATOM 733 C C . HIS A 1 89 ? 0.430 11.152 -20.218 1.00 67.06 89 HIS A C 1
ATOM 735 O O . HIS A 1 89 ? 0.882 12.212 -19.773 1.00 67.06 89 HIS A O 1
ATOM 741 N N . ALA A 1 90 ? -0.826 11.041 -20.653 1.00 59.41 90 ALA A N 1
ATOM 742 C CA . ALA A 1 90 ? -1.769 12.148 -20.608 1.00 59.41 90 ALA A CA 1
ATOM 743 C C . ALA A 1 90 ? -1.911 12.653 -19.161 1.00 59.41 90 ALA A C 1
ATOM 745 O O . ALA A 1 90 ? -2.295 11.916 -18.256 1.00 59.41 90 ALA A O 1
ATOM 746 N N . GLY A 1 91 ? -1.572 13.924 -18.938 1.00 58.81 91 GLY A N 1
ATOM 747 C CA . GLY A 1 91 ? -1.647 14.557 -17.623 1.00 58.81 91 GLY A CA 1
ATOM 748 C C . GLY A 1 91 ? -0.351 14.567 -16.809 1.00 58.81 91 GLY A C 1
ATOM 749 O O . GLY A 1 91 ? -0.415 15.021 -15.662 1.00 58.81 91 GLY A O 1
ATOM 750 N N . MET A 1 92 ? 0.785 14.112 -17.359 1.00 67.94 92 MET A N 1
ATOM 751 C CA . MET A 1 92 ? 2.125 14.349 -16.793 1.00 67.94 92 MET A CA 1
ATOM 752 C C . MET A 1 92 ? 2.393 15.842 -16.594 1.00 67.94 92 MET A C 1
ATOM 754 O O . MET A 1 92 ? 2.073 16.660 -17.461 1.00 67.94 92 MET A O 1
ATOM 758 N N . LYS A 1 93 ? 2.967 16.206 -15.443 1.00 66.12 93 LYS A N 1
ATOM 759 C CA . LYS A 1 93 ? 3.589 17.523 -15.278 1.00 66.12 93 LYS A CA 1
ATOM 760 C C . LYS A 1 93 ? 4.931 17.547 -16.012 1.00 66.12 93 LYS A C 1
ATOM 762 O O . LYS A 1 93 ? 5.513 16.506 -16.297 1.00 66.12 93 LYS A O 1
ATOM 767 N N . ILE A 1 94 ? 5.433 18.748 -16.290 1.00 64.06 94 ILE A N 1
ATOM 768 C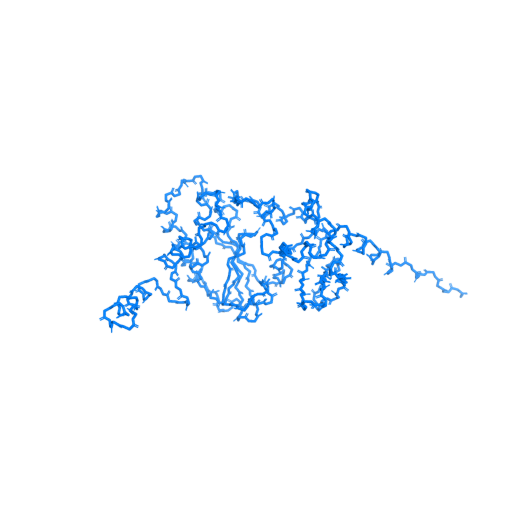 CA . ILE A 1 94 ? 6.828 18.924 -16.712 1.00 64.06 94 ILE A CA 1
ATOM 769 C C . ILE A 1 94 ? 7.721 18.290 -15.632 1.00 64.06 94 ILE A C 1
ATOM 771 O O . ILE A 1 94 ? 7.581 18.644 -14.465 1.00 64.06 94 ILE A O 1
ATOM 775 N N . GLY A 1 95 ? 8.580 17.345 -16.026 1.00 68.00 95 GLY A N 1
ATOM 776 C CA . GLY A 1 95 ? 9.463 16.588 -15.127 1.00 68.00 95 GLY A CA 1
ATOM 777 C C . GLY A 1 95 ? 8.976 15.176 -14.775 1.00 68.00 95 GLY A C 1
ATOM 778 O O . GLY A 1 95 ? 9.797 14.329 -14.434 1.00 68.00 95 GLY A O 1
ATOM 779 N N . ASP A 1 96 ? 7.681 14.879 -14.934 1.00 80.94 96 ASP A N 1
ATOM 780 C CA . ASP A 1 96 ? 7.167 13.523 -14.723 1.00 80.94 96 ASP A CA 1
ATOM 781 C C . ASP A 1 96 ? 7.562 12.616 -15.893 1.00 80.94 96 ASP A C 1
ATOM 783 O O . ASP A 1 96 ? 7.311 12.937 -17.057 1.00 80.94 96 ASP A O 1
ATOM 787 N N . THR A 1 97 ? 8.102 11.443 -15.578 1.00 84.81 97 THR A N 1
ATOM 788 C CA . THR A 1 97 ? 8.453 10.422 -16.567 1.00 84.81 97 THR A CA 1
ATOM 789 C C . THR A 1 97 ? 7.835 9.083 -16.183 1.00 84.81 97 THR A C 1
ATOM 791 O O . THR A 1 97 ? 7.703 8.758 -15.005 1.00 84.81 97 THR A O 1
ATOM 794 N N . ARG A 1 98 ? 7.421 8.304 -17.184 1.00 88.69 98 ARG A N 1
ATOM 795 C CA . ARG A 1 98 ? 6.953 6.931 -17.010 1.00 88.69 98 ARG A CA 1
ATOM 796 C C . ARG A 1 98 ? 7.854 6.029 -17.826 1.00 88.69 98 ARG A C 1
ATOM 798 O O . ARG A 1 98 ? 7.970 6.204 -19.039 1.00 88.69 98 ARG A O 1
ATOM 805 N N . PHE A 1 99 ? 8.460 5.073 -17.147 1.00 90.25 99 PHE A N 1
ATOM 806 C CA . PHE A 1 99 ? 9.245 4.025 -17.763 1.00 90.25 99 PHE A CA 1
ATOM 807 C C . PHE A 1 99 ? 8.382 2.775 -17.904 1.00 90.25 99 PHE A C 1
ATOM 809 O O . PHE A 1 99 ? 7.723 2.360 -16.951 1.00 90.25 99 PHE A O 1
ATOM 816 N N . ALA A 1 100 ? 8.388 2.175 -19.087 1.00 90.50 100 ALA A N 1
ATOM 817 C CA . ALA A 1 100 ? 7.771 0.884 -19.339 1.00 90.50 100 ALA A CA 1
ATOM 818 C C . ALA A 1 100 ? 8.876 -0.143 -19.589 1.00 90.50 100 ALA A C 1
ATOM 820 O O . ALA A 1 100 ? 9.569 -0.077 -20.604 1.00 90.50 100 ALA A O 1
ATOM 821 N N . LEU A 1 101 ? 9.031 -1.080 -18.654 1.00 91.81 101 LEU A N 1
ATOM 822 C CA . LEU A 1 101 ? 9.845 -2.274 -18.836 1.00 91.81 101 LEU A CA 1
ATOM 823 C C . LEU A 1 101 ? 9.001 -3.320 -19.557 1.00 91.81 101 LEU A C 1
ATOM 825 O O . LEU A 1 101 ? 7.904 -3.650 -19.103 1.00 91.81 101 LEU A O 1
ATOM 829 N N . THR A 1 102 ? 9.516 -3.852 -20.658 1.00 93.44 102 THR A N 1
ATOM 830 C CA . THR A 1 102 ? 8.850 -4.892 -21.445 1.00 93.44 102 THR A CA 1
ATOM 831 C C . THR A 1 102 ? 9.803 -6.039 -21.728 1.00 93.44 102 THR A C 1
ATOM 833 O O . THR A 1 102 ? 10.959 -5.812 -22.075 1.00 93.44 102 THR A O 1
ATOM 836 N N . ILE A 1 103 ? 9.307 -7.266 -21.591 1.00 93.12 103 ILE A N 1
ATOM 837 C CA . ILE A 1 103 ? 10.001 -8.493 -21.989 1.00 93.12 103 ILE A CA 1
ATOM 838 C C . ILE A 1 103 ? 9.049 -9.228 -22.938 1.00 93.12 103 ILE A C 1
ATOM 840 O O . ILE A 1 103 ? 8.136 -9.924 -22.472 1.00 93.12 103 ILE A O 1
ATOM 844 N N . PRO A 1 104 ? 9.187 -9.005 -24.261 1.00 91.00 104 PRO A N 1
ATOM 845 C CA . PRO A 1 104 ? 8.216 -9.464 -25.253 1.00 91.00 104 PRO A CA 1
ATOM 846 C C . PRO A 1 104 ? 7.978 -10.975 -25.228 1.00 91.00 104 PRO A C 1
ATOM 848 O O . PRO A 1 104 ? 6.827 -11.405 -25.307 1.00 91.00 104 PRO A O 1
ATOM 851 N N . ASP A 1 105 ? 9.041 -11.760 -25.039 1.00 90.56 105 ASP A N 1
ATOM 852 C CA . ASP A 1 105 ? 9.026 -13.228 -25.117 1.00 90.56 105 ASP A CA 1
ATOM 853 C C . ASP A 1 105 ? 8.049 -13.888 -24.139 1.00 90.56 105 ASP A C 1
ATOM 855 O O . ASP A 1 105 ? 7.492 -14.946 -24.425 1.00 90.56 105 ASP A O 1
ATOM 859 N N . ILE A 1 106 ? 7.816 -13.248 -22.992 1.00 92.81 106 ILE A N 1
ATOM 860 C CA . ILE A 1 106 ? 6.922 -13.737 -21.934 1.00 92.81 106 ILE A CA 1
ATOM 861 C C . ILE A 1 106 ? 5.728 -12.806 -21.701 1.00 92.81 106 ILE A C 1
ATOM 863 O O . ILE A 1 106 ? 5.040 -12.929 -20.691 1.00 92.81 106 ILE A O 1
ATOM 867 N N . GLN A 1 107 ? 5.493 -11.855 -22.613 1.00 92.44 107 GLN A N 1
ATOM 868 C CA . GLN A 1 107 ? 4.427 -10.849 -22.517 1.00 92.44 107 GLN A CA 1
ATOM 869 C C . GLN A 1 107 ? 4.422 -10.089 -21.180 1.00 92.44 107 GLN A C 1
ATOM 871 O O . GLN A 1 107 ? 3.378 -9.646 -20.697 1.00 92.44 107 GLN A O 1
ATOM 876 N N . PHE A 1 108 ? 5.597 -9.916 -20.574 1.00 91.75 108 PHE A N 1
ATOM 877 C CA . PHE A 1 108 ? 5.724 -9.197 -19.317 1.00 91.75 108 PHE A CA 1
ATOM 878 C C . PHE A 1 108 ? 5.859 -7.702 -19.589 1.00 91.75 108 PHE A C 1
ATOM 880 O O . PHE A 1 108 ? 6.673 -7.270 -20.411 1.00 91.75 108 PHE A O 1
ATOM 887 N N . ARG A 1 109 ? 5.074 -6.902 -18.868 1.00 91.62 109 ARG A N 1
ATOM 888 C CA . ARG A 1 109 ? 5.151 -5.444 -18.896 1.00 91.62 109 ARG A CA 1
ATOM 889 C C . ARG A 1 109 ? 4.960 -4.887 -17.496 1.00 91.62 109 ARG A C 1
ATOM 891 O O . ARG A 1 109 ? 4.016 -5.269 -16.807 1.00 91.62 109 ARG A O 1
ATOM 898 N N . LYS A 1 110 ? 5.816 -3.945 -17.105 1.00 91.06 110 LYS A N 1
ATOM 899 C CA . LYS A 1 110 ? 5.705 -3.240 -15.827 1.00 91.06 110 LYS A CA 1
ATOM 900 C C . LYS A 1 110 ? 6.020 -1.760 -15.979 1.00 91.06 110 LYS A C 1
ATOM 902 O O . LYS A 1 110 ? 6.961 -1.384 -16.676 1.00 91.06 110 LYS A O 1
ATOM 907 N N . GLU A 1 111 ? 5.197 -0.929 -15.350 1.00 91.81 111 GLU A N 1
ATOM 908 C CA . GLU A 1 111 ? 5.323 0.527 -15.394 1.00 91.81 111 GLU A CA 1
ATOM 909 C C . GLU A 1 111 ? 5.960 1.056 -14.109 1.00 91.81 111 GLU A C 1
ATOM 911 O O . GLU A 1 111 ? 5.654 0.594 -13.011 1.00 91.81 111 GLU A O 1
ATOM 916 N N . TYR A 1 112 ? 6.815 2.059 -14.269 1.00 92.00 112 TYR A N 1
ATOM 917 C CA . TYR A 1 112 ? 7.554 2.732 -13.210 1.00 92.00 112 TYR A CA 1
ATOM 918 C C . TYR A 1 112 ? 7.436 4.247 -13.410 1.00 92.00 112 TYR A C 1
ATOM 920 O O . TYR A 1 112 ? 7.431 4.723 -14.547 1.00 92.00 112 TYR A O 1
ATOM 928 N N . TYR A 1 113 ? 7.333 5.016 -12.326 1.00 91.69 113 TYR A N 1
ATOM 929 C CA . TYR A 1 113 ? 7.053 6.456 -12.377 1.00 91.69 113 TYR A CA 1
ATOM 930 C C . TYR A 1 113 ? 8.177 7.253 -11.724 1.00 91.69 113 TYR A C 1
ATOM 932 O O . TYR A 1 113 ? 8.678 6.864 -10.675 1.00 91.69 113 TYR A O 1
ATOM 940 N N . TYR A 1 114 ? 8.556 8.376 -12.329 1.00 88.88 114 TYR A N 1
ATOM 941 C CA . TYR A 1 114 ? 9.703 9.174 -11.908 1.00 88.88 114 TYR A CA 1
ATOM 942 C C . TYR A 1 114 ? 9.366 10.668 -11.858 1.00 88.88 114 TYR A C 1
ATOM 944 O O . TYR A 1 114 ? 8.766 11.202 -12.793 1.00 88.88 114 TYR A O 1
ATOM 952 N N . ASN A 1 115 ? 9.790 11.327 -10.781 1.00 87.94 115 ASN A N 1
ATOM 953 C CA . ASN A 1 115 ? 9.820 12.773 -10.573 1.00 87.94 115 ASN A CA 1
ATOM 954 C C . ASN A 1 115 ? 10.929 13.084 -9.546 1.00 87.94 115 ASN A C 1
ATOM 956 O O . ASN A 1 115 ? 10.765 12.797 -8.358 1.00 87.94 115 ASN A O 1
ATOM 960 N N . ASP A 1 116 ? 12.075 13.590 -10.020 1.00 86.44 116 ASP A N 1
ATOM 961 C CA . ASP A 1 116 ? 13.292 13.801 -9.211 1.00 86.44 116 ASP A CA 1
ATOM 962 C C . ASP A 1 116 ? 13.664 12.582 -8.332 1.00 86.44 116 ASP A C 1
ATOM 964 O O . ASP A 1 116 ? 14.161 12.707 -7.215 1.00 86.44 116 ASP A O 1
ATOM 968 N N . GLY A 1 117 ? 13.375 11.385 -8.853 1.00 90.56 117 GLY A N 1
ATOM 969 C CA . GLY A 1 117 ? 13.440 10.095 -8.170 1.00 90.56 117 GLY A CA 1
ATOM 970 C C . GLY A 1 117 ? 12.204 9.238 -8.470 1.00 90.56 117 GLY A C 1
ATOM 971 O O . GLY A 1 117 ? 11.193 9.725 -8.974 1.00 90.56 117 GLY A O 1
ATOM 972 N N . MET A 1 118 ? 12.270 7.942 -8.184 1.00 92.00 118 MET A N 1
ATOM 973 C CA . MET A 1 118 ? 11.154 7.013 -8.330 1.00 92.00 118 MET A CA 1
ATOM 974 C C . MET A 1 118 ? 10.036 7.379 -7.358 1.00 92.00 118 MET A C 1
ATOM 976 O O . MET A 1 118 ? 10.282 7.566 -6.167 1.00 92.00 118 MET A O 1
ATOM 980 N N . ILE A 1 119 ? 8.812 7.448 -7.874 1.00 93.75 119 ILE A N 1
ATOM 981 C CA . ILE A 1 119 ? 7.597 7.713 -7.105 1.00 93.75 119 ILE A CA 1
ATOM 982 C C . ILE A 1 119 ? 6.598 6.569 -7.270 1.00 93.75 119 ILE A C 1
ATOM 984 O O . ILE A 1 119 ? 6.596 5.852 -8.275 1.00 93.75 119 ILE A O 1
ATOM 988 N N . SER A 1 120 ? 5.729 6.399 -6.280 1.00 93.88 120 SER A N 1
ATOM 989 C CA . SER A 1 120 ? 4.664 5.403 -6.327 1.00 93.88 120 SER A CA 1
ATOM 990 C C . SER A 1 120 ? 3.611 5.717 -7.402 1.00 93.88 120 SER A C 1
ATOM 992 O O . SER A 1 120 ? 3.340 6.872 -7.754 1.00 93.88 120 SER A O 1
ATOM 994 N N . ALA A 1 121 ? 2.956 4.666 -7.908 1.00 92.81 121 ALA A N 1
ATOM 995 C CA . ALA A 1 121 ? 1.817 4.802 -8.817 1.00 92.81 121 ALA A CA 1
ATOM 996 C C . ALA A 1 121 ? 0.669 5.600 -8.173 1.00 92.81 121 ALA A C 1
ATOM 998 O O . ALA A 1 121 ? -0.001 6.396 -8.837 1.00 92.81 121 ALA A O 1
ATOM 999 N N . THR A 1 122 ? 0.468 5.425 -6.863 1.00 94.44 122 THR A N 1
ATOM 1000 C CA . THR A 1 122 ? -0.506 6.177 -6.068 1.00 94.44 122 THR A CA 1
ATOM 1001 C C . THR A 1 122 ? -0.210 7.670 -6.132 1.00 94.44 122 THR A C 1
ATOM 1003 O O . THR A 1 122 ? -1.090 8.425 -6.553 1.00 94.44 122 THR A O 1
ATOM 1006 N N . THR A 1 123 ? 1.009 8.122 -5.827 1.00 93.81 123 THR A N 1
ATOM 1007 C CA . THR A 1 123 ? 1.380 9.542 -5.954 1.00 93.81 123 THR A CA 1
ATOM 1008 C C . THR A 1 123 ? 1.207 10.052 -7.382 1.00 93.81 123 THR A C 1
ATOM 1010 O O . THR A 1 123 ? 0.600 11.110 -7.592 1.00 93.81 123 THR A O 1
ATOM 1013 N N . PHE A 1 124 ? 1.659 9.286 -8.379 1.00 92.44 124 PHE A N 1
ATOM 1014 C CA . PHE A 1 124 ? 1.559 9.684 -9.781 1.00 92.44 124 PHE A CA 1
ATOM 1015 C C . PHE A 1 124 ? 0.102 9.919 -10.220 1.00 92.44 124 PHE A C 1
ATOM 1017 O O . PHE A 1 124 ? -0.224 10.979 -10.759 1.00 92.44 124 PHE A O 1
ATOM 1024 N N . TYR A 1 125 ? -0.808 8.976 -9.969 1.00 92.12 125 TYR A N 1
ATOM 1025 C CA . TYR A 1 125 ? -2.186 9.078 -10.463 1.00 92.12 125 TYR A CA 1
ATOM 1026 C C . TYR A 1 125 ? -3.082 10.009 -9.641 1.00 92.12 125 TYR A C 1
ATOM 1028 O O . TYR A 1 125 ? -4.006 10.612 -10.189 1.00 92.12 125 TYR A O 1
ATOM 1036 N N . THR A 1 126 ? -2.803 10.174 -8.347 1.00 93.88 126 THR A N 1
ATOM 1037 C CA . THR A 1 126 ? -3.728 10.838 -7.410 1.00 93.88 126 THR A CA 1
ATOM 1038 C C . THR A 1 126 ? -3.339 12.279 -7.069 1.00 93.88 126 THR A C 1
ATOM 1040 O O . THR A 1 126 ? -4.048 12.959 -6.331 1.00 93.88 126 THR A O 1
ATOM 1043 N N . ARG A 1 127 ? -2.250 12.810 -7.638 1.00 88.75 127 ARG A N 1
ATOM 1044 C CA . ARG A 1 127 ? -1.724 14.166 -7.361 1.00 88.75 127 ARG A CA 1
ATOM 1045 C C . ARG A 1 127 ? -2.731 15.321 -7.480 1.00 88.75 127 ARG A C 1
ATOM 1047 O O . ARG A 1 127 ? -2.531 16.361 -6.859 1.00 88.75 127 ARG A O 1
ATOM 1054 N N . LYS A 1 128 ? -3.770 15.169 -8.309 1.00 90.44 128 LYS A N 1
ATOM 1055 C CA . LYS A 1 128 ? -4.830 16.176 -8.532 1.00 90.44 128 LYS A CA 1
ATOM 1056 C C . LYS A 1 128 ? -6.140 15.847 -7.810 1.00 90.44 128 LYS A C 1
ATOM 1058 O O . LYS A 1 128 ? -7.097 16.604 -7.938 1.00 90.44 128 LYS A O 1
ATOM 1063 N N . TRP A 1 129 ? -6.207 14.714 -7.121 1.00 95.38 129 TRP A N 1
ATOM 1064 C CA . TRP A 1 129 ? -7.406 14.288 -6.409 1.00 95.38 129 TRP A CA 1
ATOM 1065 C C . TRP A 1 129 ? -7.602 15.134 -5.156 1.00 95.38 129 TRP A C 1
ATOM 1067 O O . TRP A 1 129 ? -6.642 15.680 -4.601 1.00 95.38 129 TRP A O 1
ATOM 1077 N N . GLN A 1 130 ? -8.852 15.254 -4.711 1.00 97.00 130 GLN A N 1
ATOM 1078 C CA . GLN A 1 130 ? -9.151 16.014 -3.505 1.00 97.00 130 GLN A CA 1
ATOM 1079 C C . GLN A 1 130 ? -8.500 15.330 -2.307 1.00 97.00 130 GLN A C 1
ATOM 1081 O O . GLN A 1 130 ? -8.658 14.124 -2.115 1.00 97.00 130 GLN A O 1
ATOM 1086 N N . LYS A 1 131 ? -7.797 16.114 -1.491 1.00 97.44 131 LYS A N 1
ATOM 1087 C CA . LYS A 1 131 ? -7.206 15.645 -0.242 1.00 97.44 131 LYS A CA 1
ATOM 1088 C C . LYS A 1 131 ? -8.103 16.006 0.935 1.00 97.44 131 LYS A C 1
ATOM 1090 O O . LYS A 1 131 ? -8.667 17.098 0.967 1.00 97.44 131 LYS A O 1
ATOM 1095 N N . LEU A 1 132 ? -8.215 15.097 1.895 1.00 96.69 132 LEU A N 1
ATOM 1096 C CA . LEU A 1 132 ? -8.757 15.377 3.225 1.00 96.69 132 LEU A CA 1
ATOM 1097 C C . LEU A 1 132 ? -7.939 14.595 4.257 1.00 96.69 132 LEU A C 1
ATOM 1099 O O . LEU A 1 132 ? -7.268 13.630 3.898 1.00 96.69 132 LEU A O 1
ATOM 1103 N N . GLU A 1 133 ? -8.024 14.968 5.525 1.00 98.19 133 GLU A N 1
ATOM 1104 C CA . GLU A 1 133 ? -7.375 14.229 6.608 1.00 98.19 133 GLU A CA 1
ATOM 1105 C C . GLU A 1 133 ? -8.347 13.959 7.750 1.00 98.19 133 GLU A C 1
ATOM 1107 O O . GLU A 1 133 ? -9.290 14.719 7.980 1.00 98.19 133 GLU A O 1
ATOM 1112 N N . SER A 1 134 ? -8.101 12.870 8.470 1.00 98.50 134 SER A N 1
ATOM 1113 C CA . SER A 1 134 ? -8.781 12.522 9.717 1.00 98.50 134 SER A CA 1
ATOM 1114 C C . SER A 1 134 ? -7.766 12.179 10.800 1.00 98.50 134 SER A C 1
ATOM 1116 O O . SER A 1 134 ? -6.570 12.440 10.637 1.00 98.50 134 SER A O 1
ATOM 1118 N N . LYS A 1 135 ? -8.216 11.597 11.918 1.00 98.62 135 LYS A N 1
ATOM 1119 C CA . LYS A 1 135 ? -7.326 11.199 13.012 1.00 98.62 135 LYS A CA 1
ATOM 1120 C C . LYS A 1 135 ? -6.227 10.257 12.511 1.00 98.62 135 LYS A C 1
ATOM 1122 O O . LYS A 1 135 ? -5.055 10.546 12.732 1.00 98.62 135 LYS A O 1
ATOM 1127 N N . TYR A 1 136 ? -6.595 9.215 11.764 1.00 98.75 136 TYR A N 1
ATOM 1128 C CA . TYR A 1 136 ? -5.668 8.160 11.344 1.00 98.75 136 TYR A CA 1
ATOM 1129 C C . TYR A 1 136 ? -5.355 8.118 9.848 1.00 98.75 136 TYR A C 1
ATOM 1131 O O . TYR A 1 136 ? -4.519 7.311 9.448 1.00 98.75 136 TYR A O 1
ATOM 1139 N N . PHE A 1 137 ? -5.985 8.955 9.017 1.00 98.81 137 PHE A N 1
ATOM 1140 C CA . PHE A 1 137 ? -5.880 8.828 7.562 1.00 98.81 137 PHE A CA 1
ATOM 1141 C C . PHE A 1 137 ? -5.581 10.141 6.840 1.00 98.81 137 PHE A C 1
ATOM 1143 O O . PHE A 1 137 ? -6.107 11.198 7.195 1.00 98.81 137 PHE A O 1
ATOM 1150 N N . THR A 1 138 ? -4.808 10.035 5.758 1.00 98.44 138 THR A N 1
ATOM 1151 C CA . THR A 1 138 ? -4.743 11.034 4.684 1.00 98.44 138 THR A CA 1
ATOM 1152 C C . THR A 1 138 ? -5.442 10.452 3.463 1.00 98.44 138 THR A C 1
ATOM 1154 O O . THR A 1 138 ? -5.010 9.445 2.901 1.00 98.44 138 THR A O 1
ATOM 1157 N N . PHE A 1 139 ? -6.528 11.084 3.033 1.00 98.56 139 PHE A N 1
ATOM 1158 C CA . PHE A 1 139 ? -7.335 10.606 1.920 1.00 98.56 139 PHE A CA 1
ATOM 1159 C C . PHE A 1 139 ? -6.967 11.306 0.618 1.00 98.56 139 PHE A C 1
ATOM 1161 O O . PHE A 1 139 ? -6.670 12.503 0.605 1.00 98.56 139 PHE A O 1
ATOM 1168 N N . ARG A 1 140 ? -7.080 10.577 -0.493 1.00 98.44 140 ARG A N 1
ATOM 1169 C CA . ARG A 1 140 ? -7.105 11.137 -1.849 1.00 98.44 140 ARG A CA 1
ATOM 1170 C C . ARG A 1 140 ? -8.338 10.587 -2.558 1.00 98.44 140 ARG A C 1
ATOM 1172 O O . ARG A 1 140 ? -8.485 9.373 -2.675 1.00 98.44 140 ARG A O 1
ATOM 1179 N N . LEU A 1 141 ? -9.236 11.470 -2.984 1.00 98.06 141 LEU A N 1
ATOM 1180 C CA . LEU A 1 141 ? -10.566 11.107 -3.477 1.00 98.06 141 LEU A CA 1
ATOM 1181 C C . LEU A 1 141 ? -10.726 11.451 -4.962 1.00 98.06 141 LEU A C 1
ATOM 1183 O O . LEU A 1 141 ? -10.611 12.621 -5.338 1.00 98.06 141 LEU A O 1
ATOM 1187 N N . GLU A 1 142 ? -11.051 10.452 -5.784 1.00 96.94 142 GLU A N 1
ATOM 1188 C CA . GLU A 1 142 ? -11.392 10.664 -7.196 1.00 96.94 142 GLU A CA 1
ATOM 1189 C C . GLU A 1 142 ? -12.766 11.333 -7.344 1.00 96.94 142 GLU A C 1
ATOM 1191 O O . GLU A 1 142 ? -12.900 12.328 -8.054 1.00 96.94 142 GLU A O 1
ATOM 1196 N N . GLU A 1 143 ? -13.776 10.827 -6.623 1.00 94.19 143 GLU A N 1
ATOM 1197 C CA . GLU A 1 143 ? -15.144 11.364 -6.618 1.00 94.19 143 GLU A CA 1
ATOM 1198 C C . GLU A 1 143 ? -15.623 11.704 -5.192 1.00 94.19 143 GLU A C 1
ATOM 1200 O O . GLU A 1 143 ? -16.315 10.908 -4.548 1.00 94.19 143 GLU A O 1
ATOM 1205 N N . PRO A 1 144 ? -15.311 12.915 -4.689 1.00 94.62 144 PRO A N 1
ATOM 1206 C CA . PR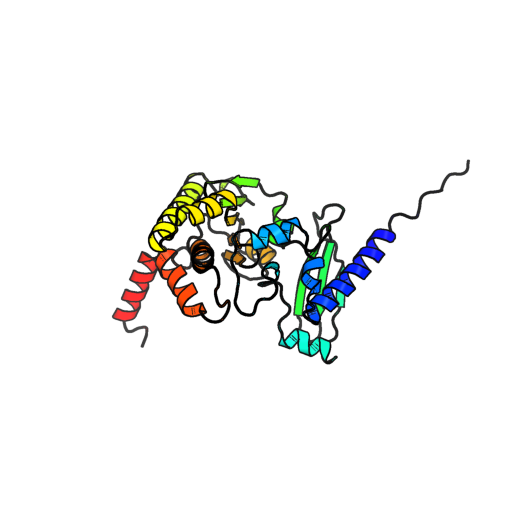O A 1 144 ? -15.581 13.310 -3.303 1.00 94.62 144 PRO A CA 1
ATOM 1207 C C . PRO A 1 144 ? -17.052 13.233 -2.879 1.00 94.62 144 PRO A C 1
ATOM 1209 O O . PRO A 1 144 ? -17.348 12.964 -1.721 1.00 94.62 144 PRO A O 1
ATOM 1212 N N . LYS A 1 145 ? -17.994 13.411 -3.814 1.00 94.81 145 LYS A N 1
ATOM 1213 C CA . LYS A 1 145 ? -19.444 13.326 -3.545 1.00 94.81 145 LYS A CA 1
ATOM 1214 C C . LYS A 1 145 ? -19.896 11.969 -2.985 1.00 94.81 145 LYS A C 1
ATOM 1216 O O . LYS A 1 145 ? -20.947 11.907 -2.354 1.00 94.81 145 LYS A O 1
ATOM 1221 N N . TYR A 1 146 ? -19.133 10.896 -3.212 1.00 93.62 146 TYR A N 1
ATOM 1222 C CA . TYR A 1 146 ? -19.449 9.554 -2.713 1.00 93.62 146 TYR A CA 1
ATOM 1223 C C . TYR A 1 146 ? -18.719 9.200 -1.414 1.00 93.62 146 TYR A C 1
ATOM 1225 O O . TYR A 1 146 ? -18.880 8.087 -0.916 1.00 93.62 146 TYR A O 1
ATOM 1233 N N . PHE A 1 147 ? -17.945 10.132 -0.853 1.00 95.94 147 PHE A N 1
ATOM 1234 C CA . PHE A 1 147 ? -17.153 9.925 0.351 1.00 95.94 147 PHE A CA 1
ATOM 1235 C C . PHE A 1 147 ? -17.447 11.030 1.369 1.00 95.94 147 PHE A C 1
ATOM 1237 O O . PHE A 1 147 ? -16.962 12.154 1.259 1.00 95.94 147 PHE A O 1
ATOM 1244 N N . ASN A 1 148 ? -18.287 10.722 2.355 1.00 94.88 148 ASN A N 1
ATOM 1245 C CA . ASN A 1 148 ? -18.788 11.705 3.314 1.00 94.88 148 ASN A CA 1
ATOM 1246 C C . ASN A 1 148 ? -18.167 11.526 4.713 1.00 94.88 148 ASN A C 1
ATOM 1248 O O . ASN A 1 148 ? -17.407 10.594 4.978 1.00 94.88 148 ASN A O 1
ATOM 1252 N N . GLU A 1 149 ? -18.519 12.424 5.634 1.00 96.69 149 GLU A N 1
ATOM 1253 C CA . GLU A 1 149 ? -17.999 12.428 7.006 1.00 96.69 149 GLU A CA 1
ATOM 1254 C C . GLU A 1 149 ? -18.328 11.140 7.785 1.00 96.69 149 GLU A C 1
ATOM 1256 O O . GLU A 1 149 ? -17.567 10.735 8.664 1.00 96.69 149 GLU A O 1
ATOM 1261 N N . TYR A 1 150 ? -19.433 10.458 7.456 1.00 96.94 150 TYR A N 1
ATOM 1262 C CA . TYR A 1 150 ? -19.752 9.168 8.065 1.00 96.94 150 TYR A CA 1
ATOM 1263 C C . TYR A 1 150 ? -18.677 8.131 7.719 1.00 96.94 150 TYR A C 1
ATOM 1265 O O . TYR A 1 150 ? -18.184 7.455 8.618 1.00 96.94 150 TYR A O 1
ATOM 1273 N N . CYS A 1 151 ? -18.245 8.052 6.457 1.00 96.69 151 CYS A N 1
ATOM 1274 C CA . CYS A 1 151 ? -17.181 7.139 6.027 1.00 96.69 151 CYS A CA 1
ATOM 1275 C C . CYS A 1 151 ? -15.876 7.390 6.797 1.00 96.69 151 CYS A C 1
ATOM 1277 O O . CYS A 1 151 ? -15.294 6.453 7.344 1.00 96.69 151 CYS A O 1
ATOM 1279 N N . VAL A 1 152 ? -15.481 8.663 6.921 1.00 98.19 152 VAL A N 1
ATOM 1280 C CA . VAL A 1 152 ? -14.294 9.088 7.682 1.00 98.19 152 VAL A CA 1
ATOM 1281 C C . VAL A 1 152 ? -14.379 8.632 9.141 1.00 98.19 152 VAL A C 1
ATOM 1283 O O . VAL A 1 152 ? -13.484 7.947 9.634 1.00 98.19 152 VAL A O 1
ATOM 1286 N N . LYS A 1 153 ? -15.491 8.942 9.822 1.00 98.44 153 LYS A N 1
ATOM 1287 C CA . LYS A 1 153 ? -15.704 8.565 11.230 1.00 98.44 153 LYS A CA 1
ATOM 1288 C C . LYS A 1 153 ? -15.677 7.054 11.433 1.00 98.44 153 LYS A C 1
ATOM 1290 O O . LYS A 1 153 ? -15.131 6.586 12.427 1.00 98.44 153 LYS A O 1
ATOM 1295 N N . ARG A 1 154 ? -16.263 6.281 10.514 1.00 98.00 154 ARG A N 1
ATOM 1296 C CA . ARG A 1 154 ? -16.285 4.815 10.605 1.00 98.00 154 ARG A CA 1
ATOM 1297 C C . ARG A 1 154 ? -14.897 4.203 10.449 1.00 98.00 154 ARG A C 1
ATOM 1299 O O . ARG A 1 154 ? -14.603 3.240 11.148 1.00 98.00 154 ARG A O 1
ATOM 1306 N N . LEU A 1 155 ? -14.057 4.755 9.575 1.00 98.50 155 LEU A N 1
ATOM 1307 C CA . LEU A 1 155 ? -12.666 4.324 9.430 1.00 98.50 155 LEU A CA 1
ATOM 1308 C C . LEU A 1 155 ? -11.846 4.635 10.687 1.00 98.50 155 LEU A C 1
ATOM 1310 O O . LEU A 1 155 ? -11.182 3.737 11.197 1.00 98.50 155 LEU A O 1
ATOM 1314 N N . ASP A 1 156 ? -11.951 5.847 11.240 1.00 98.75 156 ASP A N 1
ATOM 1315 C CA . ASP A 1 156 ? -11.244 6.196 12.482 1.00 98.75 156 ASP A CA 1
ATOM 1316 C C . ASP A 1 156 ? -11.705 5.323 13.668 1.00 98.75 156 ASP A C 1
ATOM 1318 O O . ASP A 1 156 ? -10.877 4.794 14.406 1.00 98.75 156 ASP A O 1
ATOM 1322 N N . GLN A 1 157 ? -13.019 5.098 13.812 1.00 98.62 157 GLN A N 1
ATOM 1323 C CA . GLN A 1 157 ? -13.580 4.204 14.837 1.00 98.62 157 GLN A CA 1
ATOM 1324 C C . GLN A 1 157 ? -13.082 2.765 14.696 1.00 98.62 157 GLN A C 1
ATOM 1326 O O . GLN A 1 157 ? -12.851 2.087 15.696 1.00 98.62 157 GLN A O 1
ATOM 1331 N N . PHE A 1 158 ? -12.944 2.286 13.459 1.00 98.50 158 PHE A N 1
ATOM 1332 C CA . PHE A 1 158 ? -12.399 0.963 13.201 1.00 98.50 158 PHE A CA 1
ATOM 1333 C C . PHE A 1 158 ? -10.933 0.878 13.634 1.00 98.50 158 PHE A C 1
ATOM 1335 O O . PHE A 1 158 ? -10.566 -0.074 14.316 1.00 98.50 158 PHE A O 1
ATOM 1342 N N . VAL A 1 159 ? -10.112 1.889 13.324 1.00 98.69 159 VAL A N 1
ATOM 1343 C CA . VAL A 1 159 ? -8.719 1.935 13.796 1.00 98.69 159 VAL A CA 1
ATOM 1344 C C . VAL A 1 159 ? -8.655 1.930 15.320 1.00 98.69 159 VAL A C 1
ATOM 1346 O O . VAL A 1 159 ? -7.889 1.145 15.869 1.00 98.69 159 VAL A O 1
ATOM 1349 N N . ASP A 1 160 ? -9.476 2.728 16.010 1.00 98.69 160 ASP A N 1
ATOM 1350 C CA . ASP A 1 160 ? -9.504 2.746 17.479 1.00 98.69 160 ASP A CA 1
ATOM 1351 C C . ASP A 1 160 ? -9.839 1.358 18.063 1.00 98.69 160 ASP A C 1
ATOM 1353 O O . ASP A 1 160 ? -9.116 0.875 18.937 1.00 98.69 160 ASP A O 1
ATOM 1357 N N . LEU A 1 161 ? -10.866 0.687 17.522 1.00 98.25 161 LEU A N 1
ATOM 1358 C CA . LEU A 1 161 ? -11.284 -0.658 17.935 1.00 98.25 161 LEU A CA 1
ATOM 1359 C C . LEU A 1 161 ? -10.185 -1.708 17.722 1.00 98.25 161 LEU A C 1
ATOM 1361 O O . LEU A 1 161 ? -9.921 -2.541 18.594 1.00 98.25 161 LEU A O 1
ATOM 1365 N N . ILE A 1 162 ? -9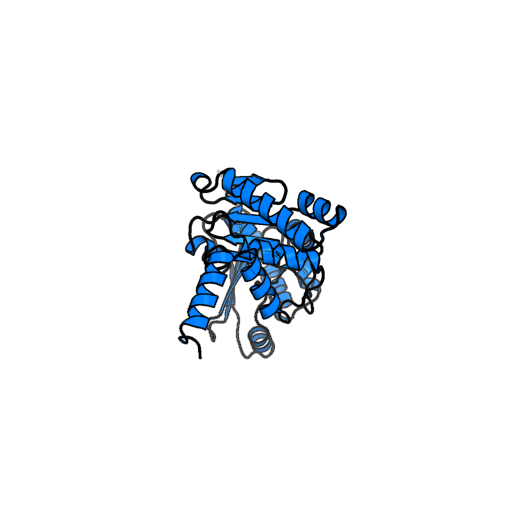.552 -1.705 16.550 1.00 98.19 162 ILE A N 1
ATOM 1366 C CA . ILE A 1 162 ? -8.513 -2.686 16.228 1.00 98.19 162 ILE A CA 1
ATOM 1367 C C . ILE A 1 162 ? -7.228 -2.389 16.997 1.00 98.19 162 ILE A C 1
ATOM 1369 O O . ILE A 1 162 ? -6.572 -3.317 17.460 1.00 98.19 162 ILE A O 1
ATOM 1373 N N . ALA A 1 163 ? -6.902 -1.119 17.219 1.00 98.25 163 ALA A N 1
ATOM 1374 C CA . ALA A 1 163 ? -5.792 -0.727 18.072 1.00 98.25 163 ALA A CA 1
ATOM 1375 C C . ALA A 1 163 ? -6.004 -1.187 19.527 1.00 98.25 163 ALA A C 1
ATOM 1377 O O . ALA A 1 163 ? -5.039 -1.602 20.169 1.00 98.25 163 ALA A O 1
ATOM 1378 N N . ASP A 1 164 ? -7.239 -1.172 20.049 1.00 98.00 164 ASP A N 1
ATOM 1379 C CA . ASP A 1 164 ? -7.553 -1.759 21.362 1.00 98.00 164 ASP A CA 1
ATOM 1380 C C . ASP A 1 164 ? -7.357 -3.279 21.333 1.00 98.00 164 ASP A C 1
ATOM 1382 O O . ASP A 1 164 ? -6.668 -3.840 22.184 1.00 98.00 164 ASP A O 1
ATOM 1386 N N . THR A 1 165 ? -7.902 -3.933 20.304 1.00 96.25 165 THR A N 1
ATOM 1387 C CA . THR A 1 165 ? -7.837 -5.393 20.117 1.00 96.25 165 THR A CA 1
ATOM 1388 C C . THR A 1 165 ? -6.396 -5.903 20.031 1.00 96.25 165 THR A C 1
ATOM 1390 O O . THR A 1 165 ? -6.056 -6.925 20.619 1.00 96.25 165 THR A O 1
ATOM 1393 N N . LEU A 1 166 ? -5.535 -5.180 19.316 1.00 96.56 166 LEU A N 1
ATOM 1394 C CA . LEU A 1 166 ? -4.124 -5.513 19.123 1.00 96.56 166 LEU A CA 1
ATOM 1395 C C . LEU A 1 166 ? -3.216 -4.991 20.250 1.00 96.56 166 LEU A C 1
ATOM 1397 O O . LEU A 1 166 ? -2.002 -5.205 20.208 1.00 96.56 166 LEU A O 1
ATOM 1401 N N . GLY A 1 167 ? -3.767 -4.283 21.241 1.00 97.81 167 GLY A N 1
ATOM 1402 C CA . GLY A 1 167 ? -3.005 -3.743 22.365 1.00 97.81 167 GLY A CA 1
ATOM 1403 C C . GLY A 1 167 ? -1.983 -2.682 21.947 1.00 97.81 167 GLY A C 1
ATOM 1404 O O . GLY A 1 167 ? -0.797 -2.784 22.277 1.00 97.81 167 GLY A O 1
ATOM 1405 N N . PHE A 1 168 ? -2.405 -1.676 21.181 1.00 98.44 168 PHE A N 1
ATOM 1406 C CA . PHE A 1 168 ? -1.551 -0.543 20.823 1.00 98.44 168 PHE A CA 1
ATOM 1407 C C . PHE A 1 168 ? -1.295 0.324 22.055 1.00 98.44 168 PHE A C 1
ATOM 1409 O O . PHE A 1 168 ? -2.218 0.804 22.717 1.00 98.44 168 PHE A O 1
ATOM 1416 N N . THR A 1 169 ? -0.024 0.589 22.310 1.00 98.31 169 THR A N 1
ATOM 1417 C CA . THR A 1 169 ? 0.446 1.580 23.267 1.00 98.31 169 THR A CA 1
ATOM 1418 C C . THR A 1 169 ? 0.051 2.992 22.834 1.00 98.31 169 THR A C 1
ATOM 1420 O O . THR A 1 169 ? -0.197 3.283 21.661 1.00 98.31 169 THR A O 1
ATOM 1423 N N . ILE A 1 170 ? 0.059 3.923 23.789 1.00 98.00 170 ILE A N 1
ATOM 1424 C CA . ILE A 1 170 ? -0.172 5.349 23.515 1.00 98.00 170 ILE A CA 1
ATOM 1425 C C . ILE A 1 170 ? 0.864 5.891 22.516 1.00 98.00 170 ILE A C 1
ATOM 1427 O O . ILE A 1 170 ? 0.530 6.722 21.674 1.00 98.00 170 ILE A O 1
ATOM 1431 N N . ALA A 1 171 ? 2.113 5.421 22.591 1.00 98.12 171 ALA A N 1
ATOM 1432 C CA . ALA A 1 171 ? 3.173 5.835 21.677 1.00 98.12 171 ALA A CA 1
ATOM 1433 C C . ALA A 1 171 ? 2.894 5.376 20.235 1.00 98.12 171 ALA A C 1
ATOM 1435 O O . ALA A 1 171 ? 2.966 6.193 19.320 1.00 98.12 171 ALA A O 1
ATOM 1436 N N . GLU A 1 172 ? 2.503 4.111 20.044 1.00 98.31 172 GLU A N 1
ATOM 1437 C CA . GLU A 1 172 ? 2.091 3.572 18.739 1.00 98.31 172 GLU A CA 1
ATOM 1438 C C . GLU A 1 172 ? 0.911 4.369 18.158 1.00 98.31 172 GLU A C 1
ATOM 1440 O O . GLU A 1 172 ? 0.957 4.802 17.009 1.00 98.31 172 GLU A O 1
ATOM 1445 N N . ARG A 1 173 ? -0.118 4.669 18.961 1.00 98.50 173 ARG A N 1
ATOM 1446 C CA . ARG A 1 173 ? -1.250 5.491 18.492 1.00 98.50 173 ARG A CA 1
ATOM 1447 C C . ARG A 1 173 ? -0.827 6.888 18.062 1.00 98.50 173 ARG A C 1
ATOM 1449 O O . ARG A 1 173 ? -1.251 7.339 17.006 1.00 98.50 173 ARG A O 1
ATOM 1456 N N . ARG A 1 174 ? 0.033 7.556 18.836 1.00 98.44 174 ARG A N 1
ATOM 1457 C CA . ARG A 1 174 ? 0.531 8.901 18.500 1.00 98.44 174 ARG A CA 1
ATOM 1458 C C . ARG A 1 174 ? 1.319 8.920 17.196 1.00 98.44 174 ARG A C 1
ATOM 1460 O O . ARG A 1 174 ? 1.176 9.861 16.423 1.00 98.44 174 ARG A O 1
ATOM 1467 N N . ILE A 1 175 ? 2.135 7.895 16.949 1.00 98.31 175 ILE A N 1
ATOM 1468 C CA . ILE A 1 175 ? 2.839 7.752 15.671 1.00 98.31 175 ILE A CA 1
ATOM 1469 C C . ILE A 1 175 ? 1.820 7.564 14.546 1.00 98.31 175 ILE A C 1
ATOM 1471 O O . ILE A 1 175 ? 1.903 8.266 13.546 1.00 98.31 175 ILE A O 1
ATOM 1475 N N . LEU A 1 176 ? 0.827 6.686 14.713 1.00 98.25 176 LEU A N 1
ATOM 1476 C CA . LEU A 1 176 ? -0.190 6.463 13.684 1.00 98.25 176 LEU A CA 1
ATOM 1477 C C . LEU A 1 176 ? -1.037 7.718 13.398 1.00 98.25 176 LEU A C 1
ATOM 1479 O O . LEU A 1 176 ? -1.349 7.986 12.245 1.00 98.25 176 LEU A O 1
ATOM 1483 N N . GLU A 1 177 ? -1.375 8.516 14.414 1.00 98.50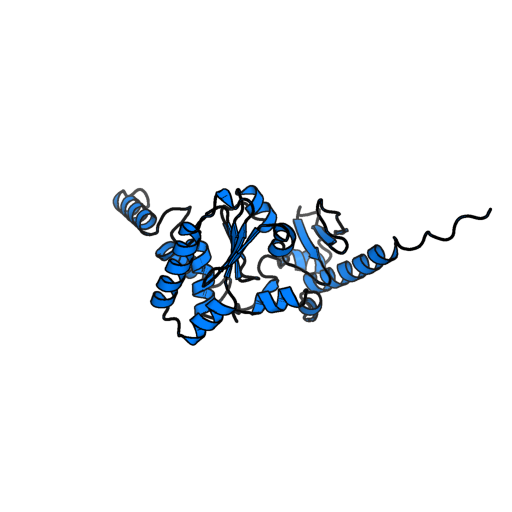 177 GLU A N 1
ATOM 1484 C CA . GLU A 1 177 ? -2.099 9.791 14.252 1.00 98.50 177 GLU A CA 1
ATOM 1485 C C . GLU A 1 177 ? -1.281 10.847 13.501 1.00 98.50 177 GLU A C 1
ATOM 1487 O O . GLU A 1 177 ? -1.835 11.624 12.714 1.00 98.50 177 GLU A O 1
ATOM 1492 N N . LYS A 1 178 ? 0.035 10.870 13.756 1.00 98.50 178 LYS A N 1
ATOM 1493 C CA . LYS A 1 178 ? 0.991 11.785 13.126 1.00 98.50 178 LYS A CA 1
ATOM 1494 C C . LYS A 1 178 ? 1.265 11.403 11.675 1.00 98.50 178 LYS A C 1
ATOM 1496 O O . LYS A 1 178 ? 1.176 12.257 10.803 1.00 98.50 178 LYS A O 1
ATOM 1501 N N . GLU A 1 179 ? 1.612 10.143 11.440 1.00 98.38 179 GLU A N 1
ATOM 1502 C CA . GLU A 1 179 ? 2.109 9.662 10.148 1.00 98.38 179 GLU A CA 1
ATOM 1503 C C . GLU A 1 179 ? 0.992 9.216 9.198 1.00 98.38 179 GLU A C 1
ATOM 1505 O O . GLU A 1 179 ? 1.163 9.292 7.982 1.00 98.38 179 GLU A O 1
ATOM 1510 N N . LYS A 1 180 ? -0.154 8.795 9.754 1.00 98.69 180 LYS A N 1
ATOM 1511 C CA . LYS A 1 180 ? -1.400 8.420 9.067 1.00 98.69 180 LYS A CA 1
ATOM 1512 C C . LYS A 1 180 ? -1.266 7.285 8.039 1.00 98.69 180 LYS A C 1
ATOM 1514 O O . LYS A 1 180 ? -0.221 7.013 7.450 1.00 98.69 180 LYS A O 1
ATOM 1519 N N . ILE A 1 181 ? -2.373 6.601 7.787 1.00 98.69 181 ILE A N 1
ATOM 1520 C CA . ILE A 1 181 ? -2.520 5.627 6.701 1.00 98.69 181 ILE A CA 1
ATOM 1521 C C . ILE A 1 181 ? -3.016 6.376 5.459 1.00 98.69 181 ILE A C 1
ATOM 1523 O O . ILE A 1 181 ? -3.916 7.215 5.552 1.00 98.69 181 ILE A O 1
ATOM 1527 N N . GLY A 1 182 ? -2.456 6.094 4.283 1.00 98.56 182 GLY A N 1
ATOM 1528 C CA . GLY A 1 182 ? -2.994 6.659 3.044 1.00 98.56 182 GLY A CA 1
ATOM 1529 C C . GLY A 1 182 ? -4.266 5.925 2.616 1.00 98.56 182 GLY A C 1
ATOM 1530 O O . GLY A 1 182 ? -4.293 4.699 2.598 1.00 98.56 182 GLY A O 1
ATOM 1531 N N . TYR A 1 183 ? -5.324 6.650 2.255 1.00 98.69 183 TYR A N 1
ATOM 1532 C CA . TYR A 1 183 ? -6.580 6.054 1.784 1.00 98.69 183 TYR A CA 1
ATOM 1533 C C . TYR A 1 183 ? -7.007 6.659 0.444 1.00 98.69 183 TYR A C 1
ATOM 1535 O O . TYR A 1 183 ? -7.441 7.809 0.347 1.00 98.69 183 TYR A O 1
ATOM 1543 N N . ILE A 1 184 ? -6.875 5.874 -0.616 1.00 98.50 184 ILE A N 1
ATOM 1544 C CA . ILE A 1 184 ? -7.072 6.278 -2.003 1.00 98.50 184 ILE A CA 1
ATOM 1545 C C . ILE A 1 184 ? -8.421 5.746 -2.479 1.00 98.50 184 ILE A C 1
ATOM 1547 O O . ILE A 1 184 ? -8.561 4.574 -2.836 1.00 98.50 184 ILE A O 1
ATOM 1551 N N . PHE A 1 185 ? -9.423 6.622 -2.467 1.00 98.06 185 PHE A N 1
ATOM 1552 C CA . PHE A 1 185 ? -10.783 6.283 -2.867 1.00 98.06 185 PHE A CA 1
ATOM 1553 C C . PHE A 1 185 ? -10.972 6.515 -4.368 1.00 98.06 185 PHE A C 1
ATOM 1555 O O . PHE A 1 185 ? -11.043 7.653 -4.845 1.00 98.06 185 PHE A O 1
ATOM 1562 N N . CYS A 1 186 ? -11.036 5.405 -5.090 1.00 97.81 186 CYS A N 1
ATOM 1563 C CA . CYS A 1 186 ? -11.261 5.313 -6.524 1.00 97.81 186 CYS A CA 1
ATOM 1564 C C . CYS A 1 186 ? -12.762 5.265 -6.818 1.00 97.81 186 CYS A C 1
ATOM 1566 O O . CYS A 1 186 ? -13.537 4.729 -6.025 1.00 97.81 186 CYS A O 1
ATOM 1568 N N . LYS A 1 187 ? -13.185 5.770 -7.979 1.00 95.75 187 LYS A N 1
ATOM 1569 C CA . LYS A 1 187 ? -14.603 5.705 -8.371 1.00 95.75 187 LYS A CA 1
ATOM 1570 C C . LYS A 1 187 ? -15.074 4.280 -8.701 1.00 95.75 187 LYS A C 1
ATOM 1572 O O . LYS A 1 187 ? -16.252 3.979 -8.537 1.00 95.75 187 LYS A O 1
ATOM 1577 N N . ASP A 1 188 ? -14.171 3.428 -9.193 1.00 95.62 188 ASP A N 1
ATOM 1578 C CA . ASP A 1 188 ? -14.467 2.084 -9.692 1.00 95.62 188 ASP A CA 1
ATOM 1579 C C . ASP A 1 188 ? -13.229 1.161 -9.677 1.00 95.62 188 ASP A C 1
ATOM 1581 O O . ASP A 1 188 ? -12.113 1.576 -9.356 1.00 95.62 188 ASP A O 1
ATOM 1585 N N . GLU A 1 189 ? -13.445 -0.114 -10.019 1.00 95.62 189 GLU A N 1
ATOM 1586 C CA . GLU A 1 189 ? -12.404 -1.149 -10.117 1.00 95.62 189 GLU A CA 1
ATOM 1587 C C . GLU A 1 189 ? -11.364 -0.850 -11.204 1.00 95.62 189 GLU A C 1
ATOM 1589 O O . GLU A 1 189 ? -10.209 -1.235 -11.056 1.00 95.62 189 GLU A O 1
ATOM 1594 N N . ALA A 1 190 ? -11.732 -0.132 -12.270 1.00 96.56 190 ALA A N 1
ATOM 1595 C CA . ALA A 1 190 ? -10.795 0.218 -13.335 1.00 96.56 190 ALA A CA 1
ATOM 1596 C C . ALA A 1 190 ? -9.771 1.258 -12.853 1.00 96.56 190 ALA A C 1
ATOM 1598 O O . ALA A 1 190 ? -8.586 1.164 -13.174 1.00 96.56 190 ALA A O 1
ATOM 1599 N N . SER A 1 191 ? -10.198 2.224 -12.035 1.00 95.81 191 SER A N 1
ATOM 1600 C CA . SER A 1 191 ? -9.296 3.145 -11.339 1.00 95.81 191 SER A CA 1
ATOM 1601 C C . SER A 1 191 ? -8.397 2.414 -10.333 1.00 95.81 191 SER A C 1
ATOM 1603 O O . SER A 1 191 ? -7.213 2.741 -10.240 1.00 95.81 191 SER A O 1
ATOM 1605 N N . VAL A 1 192 ? -8.913 1.399 -9.624 1.00 97.00 192 VAL A N 1
ATOM 1606 C CA . VAL A 1 192 ? -8.096 0.556 -8.727 1.00 97.00 192 VAL A CA 1
ATOM 1607 C C . VAL A 1 192 ? -7.043 -0.218 -9.521 1.00 97.00 192 VAL A C 1
ATOM 1609 O O . VAL A 1 192 ? -5.862 -0.162 -9.180 1.00 97.00 192 VAL A O 1
ATOM 1612 N N . GLU A 1 193 ? -7.435 -0.893 -10.601 1.00 95.69 193 GLU A N 1
ATOM 1613 C CA . GLU A 1 193 ? -6.529 -1.655 -11.467 1.00 95.69 193 GLU A CA 1
ATOM 1614 C C . GLU A 1 193 ? -5.461 -0.758 -12.090 1.00 95.69 193 GLU A C 1
ATOM 1616 O O . GLU A 1 193 ? -4.286 -1.111 -12.103 1.00 95.69 193 GLU A O 1
ATOM 1621 N N . LYS A 1 194 ? -5.829 0.454 -12.515 1.00 92.62 194 LYS A N 1
ATOM 1622 C CA . LYS A 1 194 ? -4.881 1.426 -13.066 1.00 92.62 194 LYS A CA 1
ATOM 1623 C C . LYS A 1 194 ? -3.771 1.813 -12.081 1.00 92.62 194 LYS A C 1
ATOM 1625 O O . LYS A 1 194 ? -2.644 2.049 -12.507 1.00 92.62 194 LYS A O 1
ATOM 1630 N N . ILE A 1 195 ? -4.086 1.924 -10.791 1.00 93.75 195 ILE A N 1
ATOM 1631 C CA . ILE A 1 195 ? -3.124 2.336 -9.758 1.00 93.75 195 ILE A CA 1
ATOM 1632 C C . ILE A 1 195 ? -2.326 1.140 -9.233 1.00 93.75 195 ILE A C 1
ATOM 1634 O O . ILE A 1 195 ? -1.123 1.254 -9.019 1.00 93.75 195 ILE A O 1
ATOM 1638 N N . THR A 1 196 ? -2.992 0.011 -9.002 1.00 93.50 196 THR A N 1
ATOM 1639 C CA . THR A 1 196 ? -2.395 -1.168 -8.352 1.00 93.50 196 THR A CA 1
ATOM 1640 C C . THR A 1 196 ? -1.734 -2.124 -9.342 1.00 93.50 196 THR A C 1
ATOM 1642 O O . THR A 1 196 ? -0.840 -2.871 -8.962 1.00 93.50 196 THR A O 1
ATOM 1645 N N . GLY A 1 197 ? -2.172 -2.118 -10.603 1.00 90.62 197 GLY A N 1
ATOM 1646 C CA . GLY A 1 197 ? -1.821 -3.118 -11.612 1.00 90.62 197 GLY A CA 1
ATOM 1647 C C . GLY A 1 197 ? -2.631 -4.417 -11.517 1.00 90.62 197 GLY A C 1
ATOM 1648 O O . GLY A 1 197 ? -2.388 -5.330 -12.302 1.00 90.62 197 GLY A O 1
ATOM 1649 N N . PHE A 1 198 ? -3.586 -4.520 -10.585 1.00 90.19 198 PHE A N 1
ATOM 1650 C CA . PHE A 1 198 ? -4.356 -5.739 -10.343 1.00 90.19 198 PHE A CA 1
ATOM 1651 C C . PHE A 1 198 ? -5.857 -5.500 -10.465 1.00 90.19 198 PHE A C 1
ATOM 1653 O O . PHE A 1 198 ? -6.405 -4.542 -9.920 1.00 90.19 198 PHE A O 1
ATOM 1660 N N . LYS A 1 199 ? -6.549 -6.436 -11.116 1.00 92.44 199 LYS A N 1
ATOM 1661 C CA . LYS A 1 199 ? -8.009 -6.436 -11.191 1.00 92.44 199 LYS A CA 1
ATOM 1662 C C . LYS A 1 199 ? -8.612 -6.807 -9.833 1.00 92.44 199 LYS A C 1
ATOM 1664 O O . LYS A 1 199 ? -8.815 -7.982 -9.526 1.00 92.44 199 LYS A O 1
ATOM 1669 N N . ALA A 1 200 ? -8.881 -5.794 -9.015 1.00 91.56 200 ALA A N 1
ATOM 1670 C CA . ALA A 1 200 ? -9.418 -5.933 -7.669 1.00 91.56 200 ALA A CA 1
ATOM 1671 C C . ALA A 1 200 ? -10.341 -4.760 -7.307 1.00 91.56 200 ALA A C 1
ATOM 1673 O O . ALA A 1 200 ? -10.292 -3.687 -7.903 1.00 91.56 200 ALA A O 1
ATOM 1674 N N . LYS A 1 201 ? -11.166 -4.951 -6.271 1.00 92.19 201 LYS A N 1
ATOM 1675 C CA . LYS A 1 201 ? -12.005 -3.879 -5.704 1.00 92.19 201 LYS A CA 1
ATOM 1676 C C . LYS A 1 201 ? -11.257 -2.982 -4.723 1.00 92.19 201 LYS A C 1
ATOM 1678 O O . LYS A 1 201 ? -11.676 -1.847 -4.491 1.00 92.19 201 LYS A O 1
ATOM 1683 N N . GLY A 1 202 ? -10.168 -3.489 -4.162 1.00 94.88 202 GLY A N 1
ATOM 1684 C CA . GLY A 1 202 ? -9.202 -2.734 -3.391 1.00 94.88 202 GLY A CA 1
ATOM 1685 C C . GLY A 1 202 ? -8.005 -3.596 -3.002 1.00 94.88 202 GLY A C 1
ATOM 1686 O O . GLY A 1 202 ? -8.057 -4.813 -3.162 1.00 94.88 202 GLY A O 1
ATOM 1687 N N . MET A 1 203 ? -6.939 -2.943 -2.550 1.00 95.12 203 MET A N 1
ATOM 1688 C CA . MET A 1 203 ? -5.664 -3.559 -2.200 1.00 95.12 203 MET A CA 1
ATOM 1689 C C . MET A 1 203 ? -4.892 -2.664 -1.224 1.00 95.12 203 MET A C 1
ATOM 1691 O O . MET A 1 203 ? -4.830 -1.443 -1.409 1.00 95.12 203 MET A O 1
ATOM 1695 N N . ALA A 1 204 ? -4.283 -3.271 -0.208 1.00 95.31 204 ALA A N 1
ATOM 1696 C CA . ALA A 1 204 ? -3.262 -2.643 0.616 1.00 95.31 204 ALA A CA 1
ATOM 1697 C C . ALA A 1 204 ? -1.918 -2.585 -0.133 1.00 95.31 204 ALA A C 1
ATOM 1699 O O . ALA A 1 204 ? -1.308 -3.602 -0.464 1.00 95.31 204 ALA A O 1
ATOM 1700 N N . MET A 1 205 ? -1.426 -1.372 -0.363 1.00 95.75 205 MET A N 1
ATOM 1701 C CA . MET A 1 205 ? -0.102 -1.089 -0.905 1.00 95.75 205 MET A CA 1
ATOM 1702 C C . MET A 1 205 ? 0.911 -1.102 0.242 1.00 95.75 205 MET A C 1
ATOM 1704 O O . MET A 1 205 ? 1.248 -0.067 0.816 1.00 95.75 205 MET A O 1
ATOM 1708 N N . LEU A 1 206 ? 1.391 -2.295 0.601 1.00 94.50 206 LEU A N 1
ATOM 1709 C CA . LEU A 1 206 ? 2.294 -2.503 1.743 1.00 94.50 206 LEU A CA 1
ATOM 1710 C C . LEU A 1 206 ? 3.620 -1.740 1.631 1.00 94.50 206 LEU A C 1
ATOM 1712 O O . LEU A 1 206 ? 4.235 -1.427 2.648 1.00 94.50 206 LEU A O 1
ATOM 1716 N N . GLY A 1 207 ? 4.051 -1.419 0.408 1.00 94.56 207 GLY A N 1
ATOM 1717 C CA . GLY A 1 207 ? 5.265 -0.642 0.182 1.00 94.56 207 GLY A CA 1
ATOM 1718 C C . GLY A 1 207 ? 5.147 0.829 0.581 1.00 94.56 207 GLY A C 1
ATOM 1719 O O . GLY A 1 207 ? 6.161 1.462 0.858 1.00 94.56 207 GLY A O 1
ATOM 1720 N N . THR A 1 208 ? 3.933 1.374 0.681 1.00 96.19 208 THR A N 1
ATOM 1721 C CA . THR A 1 208 ? 3.679 2.782 1.042 1.00 96.19 208 THR A CA 1
ATOM 1722 C C . THR A 1 208 ? 2.709 2.942 2.217 1.00 96.19 208 THR A C 1
ATOM 1724 O O . THR A 1 208 ? 2.431 4.063 2.638 1.00 96.19 208 THR A O 1
ATOM 1727 N N . ASP A 1 209 ? 2.223 1.842 2.796 1.00 97.19 209 ASP A N 1
ATOM 1728 C CA . ASP A 1 209 ? 1.173 1.817 3.823 1.00 97.19 209 ASP A CA 1
ATOM 1729 C C . ASP A 1 209 ? -0.088 2.585 3.393 1.00 97.19 209 ASP A C 1
ATOM 1731 O O . ASP A 1 209 ? -0.637 3.414 4.132 1.00 97.19 209 ASP A O 1
ATOM 1735 N N . GLU A 1 210 ? -0.514 2.347 2.154 1.00 98.19 210 GLU A N 1
ATOM 1736 C CA . GLU A 1 210 ? -1.702 2.960 1.566 1.00 98.19 210 GLU A CA 1
ATOM 1737 C C . GLU A 1 210 ? -2.755 1.903 1.236 1.00 98.19 210 GLU A C 1
ATOM 1739 O O . GLU A 1 210 ? -2.456 0.730 1.038 1.00 98.19 210 GLU A O 1
ATOM 1744 N N . ILE A 1 211 ? -4.007 2.327 1.134 1.00 98.12 211 ILE A N 1
ATOM 1745 C CA . ILE A 1 211 ? -5.125 1.497 0.694 1.00 98.12 211 ILE A CA 1
ATOM 1746 C C . ILE A 1 211 ? -5.660 2.107 -0.588 1.00 98.12 211 ILE A C 1
ATOM 1748 O O . ILE A 1 211 ? -6.064 3.266 -0.588 1.00 98.12 211 ILE A O 1
ATOM 1752 N N . VAL A 1 212 ? -5.708 1.333 -1.666 1.00 98.38 212 VAL A N 1
ATOM 1753 C CA . VAL A 1 212 ? -6.342 1.741 -2.924 1.00 98.38 212 VAL A CA 1
ATOM 1754 C C . VAL A 1 212 ? -7.634 0.968 -3.065 1.00 98.38 212 VAL A C 1
ATOM 1756 O O . VAL A 1 212 ? -7.614 -0.256 -3.023 1.00 98.38 212 VAL A O 1
ATOM 1759 N N . THR A 1 213 ? -8.777 1.645 -3.160 1.00 97.75 213 THR A N 1
ATOM 1760 C CA . THR A 1 213 ? -10.070 0.956 -3.083 1.00 97.75 213 THR A CA 1
ATOM 1761 C C . THR A 1 213 ? -11.217 1.730 -3.714 1.00 97.75 213 THR A C 1
ATOM 1763 O O . THR A 1 213 ? -11.228 2.957 -3.723 1.00 97.75 213 THR A O 1
ATOM 1766 N N . SER A 1 214 ? -12.210 0.985 -4.193 1.00 96.62 214 SER A N 1
ATOM 1767 C CA . SER A 1 214 ? -13.517 1.490 -4.631 1.00 96.62 214 SER A CA 1
ATOM 1768 C C . SER A 1 214 ? -14.579 1.476 -3.517 1.00 96.62 214 SER A C 1
ATOM 1770 O O . SER A 1 214 ? -15.695 1.950 -3.713 1.00 96.62 214 SER A O 1
ATOM 1772 N N . TYR A 1 215 ? -14.252 0.960 -2.326 1.00 95.50 215 TYR A N 1
ATOM 1773 C CA . TYR A 1 215 ? -15.146 0.970 -1.165 1.00 95.50 215 TYR A CA 1
ATOM 1774 C C . TYR A 1 215 ? -14.940 2.217 -0.303 1.00 95.50 215 TYR A C 1
ATOM 1776 O O . TYR A 1 215 ? -13.810 2.577 0.037 1.00 95.50 215 TYR A O 1
ATOM 1784 N N . GLN A 1 216 ? -16.034 2.826 0.161 1.00 95.00 216 GLN A N 1
ATOM 1785 C CA . GLN A 1 216 ? -15.950 3.972 1.070 1.00 95.00 216 GLN A CA 1
ATOM 1786 C C . GLN A 1 216 ? -15.328 3.609 2.427 1.00 95.00 216 GLN A C 1
ATOM 1788 O O . GLN A 1 216 ? -14.696 4.445 3.061 1.00 95.00 216 GLN A O 1
ATOM 1793 N N . THR A 1 217 ? -15.508 2.368 2.886 1.00 95.31 217 THR A N 1
ATOM 1794 C CA . THR A 1 217 ? -14.944 1.882 4.152 1.00 95.31 217 THR A CA 1
ATOM 1795 C C . THR A 1 217 ? -14.399 0.465 3.985 1.00 95.31 217 THR A C 1
ATOM 1797 O O . THR A 1 217 ? -15.099 -0.518 4.231 1.00 95.31 217 THR A O 1
ATOM 1800 N N . HIS A 1 218 ? -13.151 0.343 3.531 1.00 96.44 218 HIS A N 1
ATOM 1801 C CA . HIS A 1 218 ? -12.527 -0.946 3.240 1.00 96.44 218 HIS A CA 1
ATOM 1802 C C . HIS A 1 218 ? -11.782 -1.511 4.458 1.00 96.44 218 HIS A C 1
ATOM 1804 O O . HIS A 1 218 ? -10.557 -1.574 4.483 1.00 96.44 218 HIS A O 1
ATOM 1810 N N . PHE A 1 219 ? -12.532 -1.915 5.486 1.00 97.44 219 PHE A N 1
ATOM 1811 C CA . PHE A 1 219 ? -11.967 -2.363 6.766 1.00 97.44 219 PHE A CA 1
ATOM 1812 C C . PHE A 1 219 ? -10.989 -3.538 6.643 1.00 97.44 219 PHE A C 1
ATOM 1814 O O . PHE A 1 219 ? -10.035 -3.606 7.409 1.00 97.44 219 PHE A O 1
ATOM 1821 N N . HIS A 1 220 ? -11.195 -4.426 5.667 1.00 96.75 220 HIS A N 1
ATOM 1822 C CA . HIS A 1 220 ? -10.296 -5.544 5.377 1.00 96.75 220 HIS A CA 1
ATOM 1823 C C . HIS A 1 220 ? -8.855 -5.078 5.100 1.00 96.75 220 HIS A C 1
ATOM 1825 O O . HIS A 1 220 ? -7.930 -5.487 5.791 1.00 96.75 220 HIS A O 1
ATOM 1831 N N . GLU A 1 221 ? -8.664 -4.146 4.165 1.00 96.69 221 GLU A N 1
ATOM 1832 C CA . GLU A 1 221 ? -7.325 -3.630 3.836 1.00 96.69 221 GLU A CA 1
ATOM 1833 C C . GLU A 1 221 ? -6.753 -2.755 4.957 1.00 96.69 221 GLU A C 1
ATOM 1835 O O . GLU A 1 221 ? -5.545 -2.737 5.182 1.00 96.69 221 GLU A O 1
ATOM 1840 N N . VAL A 1 222 ? -7.614 -2.058 5.713 1.00 97.88 222 VAL A N 1
ATOM 1841 C CA . VAL A 1 222 ? -7.175 -1.343 6.923 1.00 97.88 222 VAL A CA 1
ATOM 1842 C C . VAL A 1 222 ? -6.601 -2.329 7.941 1.00 97.88 222 VAL A C 1
ATOM 1844 O O . VAL A 1 222 ? -5.555 -2.058 8.528 1.00 97.88 222 VAL A O 1
ATOM 1847 N N . ALA A 1 223 ? -7.241 -3.484 8.133 1.00 97.00 223 ALA A N 1
ATOM 1848 C CA . ALA A 1 223 ? -6.777 -4.504 9.065 1.00 97.00 223 ALA A CA 1
ATOM 1849 C C . ALA A 1 223 ? -5.382 -5.030 8.698 1.00 97.00 223 ALA A C 1
ATOM 1851 O O . ALA A 1 223 ? -4.552 -5.166 9.598 1.00 97.00 223 ALA A O 1
ATOM 1852 N N . HIS A 1 224 ? -5.101 -5.233 7.404 1.00 95.25 224 HIS A N 1
ATOM 1853 C CA . HIS A 1 224 ? -3.773 -5.622 6.907 1.00 95.25 224 HIS A CA 1
ATOM 1854 C C . HIS A 1 224 ? -2.678 -4.634 7.317 1.00 95.25 224 HIS A C 1
ATOM 1856 O O . HIS A 1 224 ? -1.636 -5.040 7.832 1.00 95.25 224 HIS A O 1
ATOM 1862 N N . ILE A 1 225 ? -2.922 -3.329 7.169 1.00 97.00 225 ILE A N 1
ATOM 1863 C CA . ILE A 1 225 ? -1.955 -2.306 7.596 1.00 97.00 225 ILE A CA 1
ATOM 1864 C C . ILE A 1 225 ? -1.791 -2.296 9.121 1.00 97.00 225 ILE A C 1
ATOM 1866 O O . ILE A 1 225 ? -0.667 -2.225 9.617 1.00 97.00 225 ILE A O 1
ATOM 1870 N N . LEU A 1 226 ? -2.885 -2.393 9.885 1.00 97.88 226 LEU A N 1
ATOM 1871 C CA . LEU A 1 226 ? -2.839 -2.296 11.350 1.00 97.88 226 LEU A CA 1
ATOM 1872 C C . LEU A 1 226 ? -2.108 -3.469 12.013 1.00 97.88 226 LEU A C 1
ATOM 1874 O O . LEU A 1 226 ? -1.350 -3.249 12.960 1.00 97.88 226 LEU A O 1
ATOM 1878 N N . ILE A 1 227 ? -2.296 -4.700 11.533 1.00 95.56 227 ILE A N 1
ATOM 1879 C CA . ILE A 1 227 ? -1.575 -5.850 12.091 1.00 95.56 227 ILE A CA 1
ATOM 1880 C C . ILE A 1 227 ? -0.080 -5.781 11.753 1.00 95.56 227 ILE A C 1
ATOM 1882 O O . ILE A 1 227 ? 0.745 -5.972 12.645 1.00 95.56 227 ILE A O 1
ATOM 1886 N N . ASN A 1 228 ? 0.287 -5.388 10.527 1.00 94.69 228 ASN A N 1
ATOM 1887 C CA . ASN A 1 228 ? 1.690 -5.171 10.156 1.00 94.69 228 ASN A CA 1
ATOM 1888 C C . ASN A 1 228 ? 2.319 -4.049 10.989 1.00 94.69 228 ASN A C 1
ATOM 1890 O O . ASN A 1 228 ? 3.438 -4.181 11.490 1.00 94.69 228 ASN A O 1
ATOM 1894 N N . TYR A 1 229 ? 1.565 -2.973 11.226 1.00 97.00 229 TYR A N 1
ATOM 1895 C CA . TYR A 1 229 ? 1.983 -1.883 12.097 1.00 97.00 229 TYR A CA 1
ATOM 1896 C C . TYR A 1 229 ? 2.248 -2.339 13.531 1.00 97.00 229 TYR A C 1
ATOM 1898 O O . TYR A 1 229 ? 3.201 -1.850 14.145 1.00 97.00 229 TYR A O 1
ATOM 1906 N N . LYS A 1 230 ? 1.438 -3.269 14.053 1.00 95.75 230 LYS A N 1
ATOM 1907 C CA . LYS A 1 230 ? 1.625 -3.829 15.393 1.00 95.75 230 LYS A CA 1
ATOM 1908 C C . LYS A 1 230 ? 2.837 -4.740 15.481 1.00 95.75 230 LYS A C 1
ATOM 1910 O O . LYS A 1 230 ? 3.590 -4.661 16.447 1.00 95.75 230 LYS A O 1
ATOM 1915 N N . LEU A 1 231 ? 2.990 -5.628 14.503 1.00 93.69 231 LEU A N 1
ATOM 1916 C CA . LEU A 1 231 ? 4.053 -6.627 14.506 1.00 93.69 231 LEU A CA 1
ATOM 1917 C C . LEU A 1 231 ? 5.425 -5.994 14.267 1.00 93.69 231 LEU A C 1
ATOM 1919 O O . LEU A 1 231 ? 6.415 -6.507 14.784 1.00 93.69 231 LEU A O 1
ATOM 1923 N N . LYS A 1 232 ? 5.483 -4.876 13.527 1.00 93.31 232 LYS A N 1
ATOM 1924 C CA . LYS A 1 232 ? 6.691 -4.151 13.085 1.00 93.31 232 LYS A CA 1
ATOM 1925 C C . LYS A 1 232 ? 7.624 -4.940 12.184 1.00 93.31 232 LYS A C 1
ATOM 1927 O O . LYS A 1 232 ? 8.176 -4.351 11.271 1.00 93.31 232 LYS A O 1
ATOM 1932 N N . LYS A 1 233 ? 7.792 -6.235 12.414 1.00 91.00 233 LYS A N 1
ATOM 1933 C CA . LYS A 1 233 ? 8.529 -7.164 11.566 1.00 91.00 233 LYS A CA 1
ATOM 1934 C C . LYS A 1 233 ? 7.595 -8.311 11.232 1.00 91.00 233 LYS A C 1
ATOM 1936 O O . LYS A 1 233 ? 7.105 -8.993 12.130 1.00 91.00 233 LYS A O 1
ATOM 1941 N N . SER A 1 234 ? 7.289 -8.466 9.953 1.00 82.50 234 SER A N 1
ATOM 1942 C CA . SER A 1 234 ? 6.346 -9.479 9.481 1.00 82.50 234 SER A CA 1
ATOM 1943 C C . SER A 1 234 ? 6.909 -10.199 8.266 1.00 82.50 234 SER A C 1
ATOM 1945 O O . SER A 1 234 ? 7.516 -9.585 7.393 1.00 82.50 234 SER A O 1
ATOM 1947 N N . GLY A 1 235 ? 6.714 -11.508 8.179 1.00 81.94 235 GLY A N 1
ATOM 1948 C CA . GLY A 1 235 ? 7.095 -12.216 6.971 1.00 81.94 235 GLY A CA 1
ATOM 1949 C C . GLY A 1 235 ? 6.053 -11.992 5.884 1.00 81.94 235 GLY A C 1
ATOM 1950 O O . GLY A 1 235 ? 4.935 -12.499 5.982 1.00 81.94 235 GLY A O 1
ATOM 1951 N N . LEU A 1 236 ? 6.434 -11.248 4.842 1.00 76.62 236 LEU A N 1
ATOM 1952 C CA . LEU A 1 236 ? 5.549 -10.859 3.736 1.00 76.62 236 LEU A CA 1
ATOM 1953 C C . LEU A 1 236 ? 4.848 -12.068 3.093 1.00 76.62 236 LEU A C 1
ATOM 1955 O O . LEU A 1 236 ? 3.668 -12.000 2.761 1.00 76.62 236 LEU A O 1
ATOM 1959 N N . TYR A 1 237 ? 5.565 -13.190 2.975 1.00 68.12 237 TYR A N 1
ATOM 1960 C CA . TYR A 1 237 ? 5.091 -14.412 2.316 1.00 68.12 237 TYR A CA 1
ATOM 1961 C C . TYR A 1 237 ? 4.915 -15.609 3.261 1.00 68.12 237 TYR A C 1
ATOM 1963 O O . TYR A 1 237 ? 4.507 -16.679 2.817 1.00 68.12 237 TYR A O 1
ATOM 1971 N N . THR A 1 238 ? 5.215 -15.466 4.557 1.00 61.06 238 THR A N 1
ATOM 1972 C CA . THR A 1 238 ? 5.247 -16.609 5.493 1.00 61.06 238 THR A CA 1
ATOM 1973 C C . THR A 1 238 ? 3.984 -16.748 6.339 1.00 61.06 238 THR A C 1
ATOM 1975 O O . THR A 1 238 ? 3.694 -17.843 6.815 1.00 61.06 238 THR A O 1
ATOM 1978 N N . LEU A 1 239 ? 3.192 -15.678 6.486 1.00 68.31 239 LEU A N 1
ATOM 1979 C CA . LEU A 1 239 ? 1.930 -15.683 7.232 1.00 68.31 239 LEU A CA 1
ATOM 1980 C C . LEU A 1 239 ? 0.643 -15.383 6.415 1.00 68.31 239 LEU A C 1
ATOM 1982 O O . LEU A 1 239 ? -0.296 -14.859 7.021 1.00 68.31 239 LEU A O 1
ATOM 1986 N N . PRO A 1 240 ? 0.495 -15.723 5.107 1.00 74.81 240 PRO A N 1
ATOM 1987 C CA . PRO A 1 240 ? -0.700 -15.343 4.338 1.00 74.81 240 PRO A CA 1
ATOM 1988 C C . PRO A 1 240 ? -2.021 -15.790 4.971 1.00 74.81 240 PRO A C 1
ATOM 1990 O O . PRO A 1 240 ? -2.961 -15.008 5.055 1.00 74.81 240 PRO A O 1
ATOM 1993 N N . PHE A 1 241 ? -2.088 -17.028 5.476 1.00 81.38 241 PHE A N 1
ATOM 1994 C CA . PHE A 1 241 ? -3.313 -17.558 6.080 1.00 81.38 241 PHE A CA 1
ATOM 1995 C C . PHE A 1 241 ? -3.724 -16.790 7.341 1.00 81.38 241 PHE A C 1
ATOM 1997 O O . PHE A 1 241 ? -4.898 -16.481 7.522 1.00 81.38 241 PHE A O 1
ATOM 2004 N N . PHE A 1 242 ? -2.762 -16.463 8.207 1.00 84.62 242 PHE A N 1
ATOM 2005 C CA . PHE A 1 242 ? -3.043 -15.728 9.438 1.00 84.62 242 PHE A CA 1
ATOM 2006 C C . PHE A 1 242 ? -3.423 -14.275 9.145 1.00 84.62 242 PHE A C 1
ATOM 2008 O O . PHE A 1 242 ? -4.376 -13.764 9.724 1.00 84.62 242 PHE A O 1
ATOM 2015 N N . MET A 1 243 ? -2.712 -13.633 8.218 1.00 88.06 243 MET A N 1
ATOM 2016 C CA . MET A 1 243 ? -2.942 -12.245 7.823 1.00 88.06 243 MET A CA 1
ATOM 2017 C C . MET A 1 243 ? -4.308 -12.060 7.159 1.00 88.06 243 MET A C 1
ATOM 2019 O O . MET A 1 243 ? -5.112 -11.245 7.610 1.00 88.06 243 MET A O 1
ATOM 2023 N N . GLU A 1 244 ? -4.620 -12.877 6.151 1.00 90.00 244 GLU A N 1
ATOM 2024 C CA . GLU A 1 244 ? -5.937 -12.871 5.512 1.00 90.00 244 GLU A CA 1
ATOM 2025 C C . GLU A 1 244 ? -7.031 -13.295 6.492 1.00 90.00 244 GLU A C 1
ATOM 2027 O O . GLU A 1 244 ? -8.076 -12.653 6.557 1.00 90.00 244 GLU A O 1
ATOM 2032 N N . GLY A 1 245 ? -6.794 -14.331 7.303 1.00 91.50 245 GLY A N 1
ATOM 2033 C CA . GLY A 1 245 ? -7.740 -14.786 8.321 1.00 91.50 245 GLY A CA 1
ATOM 2034 C C . GLY A 1 245 ? -8.082 -13.688 9.328 1.00 91.50 245 GLY A C 1
ATOM 2035 O O . GLY A 1 245 ? -9.258 -13.458 9.606 1.00 91.50 245 GLY A O 1
ATOM 2036 N N . PHE A 1 246 ? -7.076 -12.956 9.815 1.00 93.12 246 PHE A N 1
ATOM 2037 C CA . PHE A 1 246 ? -7.263 -11.790 10.674 1.00 93.12 246 PHE A CA 1
ATOM 2038 C C . PHE A 1 246 ? -8.076 -10.703 9.963 1.00 93.12 246 PHE A C 1
ATOM 2040 O O . PHE A 1 246 ? -9.103 -10.270 10.488 1.00 93.12 246 PHE A O 1
ATOM 2047 N N . ALA A 1 247 ? -7.674 -10.303 8.753 1.00 93.88 247 ALA A N 1
ATOM 2048 C CA . ALA A 1 247 ? -8.357 -9.261 7.993 1.00 93.88 247 ALA A CA 1
ATOM 2049 C C . ALA A 1 247 ? -9.816 -9.623 7.671 1.00 93.88 247 ALA A C 1
ATOM 2051 O O . ALA A 1 247 ? -10.694 -8.761 7.737 1.00 93.88 247 ALA A O 1
ATOM 2052 N N . VAL A 1 248 ? -10.115 -10.897 7.396 1.00 93.75 248 VAL A N 1
ATOM 2053 C CA . VAL A 1 248 ? -11.492 -11.390 7.246 1.00 93.75 248 VAL A CA 1
ATOM 2054 C C . VAL A 1 248 ? -12.245 -11.348 8.575 1.00 93.75 248 VAL A C 1
ATOM 2056 O O . VAL A 1 248 ? -13.373 -10.853 8.617 1.00 93.75 248 VAL A O 1
ATOM 2059 N N . ALA A 1 249 ? -11.632 -11.819 9.663 1.00 92.81 249 ALA A N 1
ATOM 2060 C CA . ALA A 1 249 ? -12.271 -11.900 10.974 1.00 92.81 249 ALA A CA 1
ATOM 2061 C C . ALA A 1 249 ? -12.663 -10.527 11.539 1.00 92.81 249 ALA A C 1
ATOM 2063 O O . ALA A 1 249 ? -13.699 -10.415 12.193 1.00 92.81 249 ALA A O 1
ATOM 2064 N N . VAL A 1 250 ? -11.868 -9.482 11.284 1.00 94.50 250 VAL A N 1
ATOM 2065 C CA . VAL A 1 250 ? -12.141 -8.139 11.825 1.00 94.50 250 VAL A CA 1
ATOM 2066 C C . VAL A 1 250 ? -12.691 -7.162 10.788 1.00 94.50 250 VAL A C 1
ATOM 2068 O O . VAL A 1 250 ? -13.518 -6.316 11.123 1.00 94.50 250 VAL A O 1
ATOM 2071 N N . GLY A 1 251 ? -12.273 -7.279 9.528 1.00 93.12 251 GLY A N 1
ATOM 2072 C CA . GLY A 1 251 ? -12.618 -6.356 8.443 1.00 93.12 251 GLY A CA 1
ATOM 2073 C C . GLY A 1 251 ? -13.621 -6.905 7.426 1.00 93.12 251 GLY A C 1
ATOM 2074 O O . GLY A 1 251 ? -14.139 -6.136 6.614 1.00 93.12 251 GLY A O 1
ATOM 2075 N N . GLY A 1 252 ? -13.938 -8.202 7.481 1.00 92.94 252 GLY A N 1
ATOM 2076 C CA . GL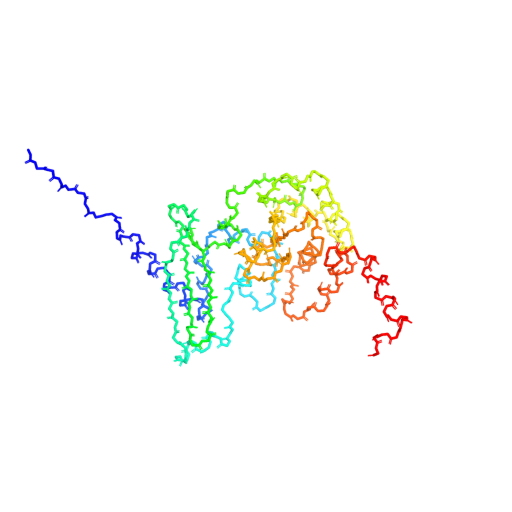Y A 1 252 ? -14.878 -8.859 6.577 1.00 92.94 252 GLY A CA 1
ATOM 2077 C C . GLY A 1 252 ? -14.267 -9.187 5.213 1.00 92.94 252 GLY A C 1
ATOM 2078 O O . GLY A 1 252 ? -13.048 -9.219 5.058 1.00 92.94 252 GLY A O 1
ATOM 2079 N N . ARG A 1 253 ? -15.102 -9.459 4.202 1.00 89.75 253 ARG A N 1
ATOM 2080 C CA . ARG A 1 253 ? -14.639 -9.797 2.841 1.00 89.75 253 ARG A CA 1
ATOM 2081 C C . ARG A 1 253 ? -15.650 -9.376 1.782 1.00 89.75 253 ARG A C 1
ATOM 2083 O O . ARG A 1 253 ? -16.851 -9.534 1.968 1.00 89.75 253 ARG A O 1
ATOM 2090 N N . GLY A 1 254 ? -15.168 -8.849 0.654 1.00 81.44 254 GLY A N 1
ATOM 2091 C CA . GLY A 1 254 ? -16.019 -8.533 -0.501 1.00 81.44 254 GLY A CA 1
ATOM 2092 C C . GLY A 1 254 ? -17.117 -7.501 -0.213 1.00 81.44 254 GLY A C 1
ATOM 2093 O O . GLY A 1 254 ? -18.198 -7.592 -0.785 1.00 81.44 254 GLY A O 1
ATOM 2094 N N . GLY A 1 255 ? -16.865 -6.563 0.705 1.00 79.19 255 GLY A N 1
ATOM 2095 C CA . GLY A 1 255 ? -17.856 -5.582 1.163 1.00 79.19 255 GLY A CA 1
ATOM 2096 C C . GLY A 1 255 ? -18.849 -6.113 2.205 1.00 79.19 255 GLY A C 1
ATOM 2097 O O . GLY A 1 255 ? -19.708 -5.362 2.660 1.00 79.19 255 GLY A O 1
ATOM 2098 N N . MET A 1 256 ? -18.738 -7.381 2.613 1.00 87.19 256 MET A N 1
ATOM 2099 C CA . MET A 1 256 ? -19.561 -7.972 3.668 1.00 87.19 256 MET A CA 1
ATOM 2100 C C . MET A 1 256 ? -18.897 -7.794 5.031 1.00 87.19 256 MET A C 1
ATOM 2102 O O . MET A 1 256 ? -17.696 -8.021 5.174 1.00 87.19 256 MET A O 1
ATOM 2106 N N . ALA A 1 257 ? -19.688 -7.432 6.042 1.00 89.38 257 ALA A N 1
ATOM 2107 C CA . ALA A 1 257 ? -19.221 -7.336 7.421 1.00 89.38 257 ALA A CA 1
ATOM 2108 C C . ALA A 1 257 ? -18.795 -8.716 7.968 1.00 89.38 257 ALA A C 1
ATOM 2110 O O . ALA A 1 257 ? -19.382 -9.722 7.561 1.00 89.38 257 ALA A O 1
ATOM 2111 N N . PRO A 1 258 ? -17.864 -8.784 8.943 1.00 91.25 258 PRO A N 1
ATOM 2112 C CA . PRO A 1 258 ? -17.369 -10.051 9.490 1.00 91.25 258 PRO A CA 1
ATOM 2113 C C . PRO A 1 258 ? -18.465 -11.037 9.894 1.00 91.25 258 PRO A C 1
ATOM 2115 O O . PRO A 1 258 ? -18.418 -12.203 9.523 1.00 91.25 258 PRO A O 1
ATOM 2118 N N . ARG A 1 259 ? -19.511 -10.551 10.575 1.00 91.62 259 ARG A N 1
ATOM 2119 C CA . ARG A 1 259 ? -20.642 -11.386 11.000 1.00 91.62 259 ARG A CA 1
ATOM 2120 C C . ARG A 1 259 ? -21.327 -12.095 9.829 1.00 91.62 259 ARG A C 1
ATOM 2122 O O . ARG A 1 259 ? -21.647 -13.265 9.949 1.00 91.62 259 ARG A O 1
ATOM 2129 N N . VAL A 1 260 ? -21.512 -11.407 8.702 1.00 89.94 260 VAL A N 1
ATOM 2130 C CA . VAL A 1 260 ? -22.144 -11.988 7.505 1.00 89.94 260 VAL A CA 1
ATOM 2131 C C . VAL A 1 260 ? -21.273 -13.102 6.927 1.00 89.94 260 VAL A C 1
ATOM 2133 O O . VAL A 1 260 ? -21.788 -14.145 6.538 1.00 89.94 260 VAL A O 1
ATOM 2136 N N . VAL A 1 261 ? -19.951 -12.901 6.910 1.00 90.50 261 VAL A N 1
ATOM 2137 C CA . VAL A 1 261 ? -18.997 -13.923 6.457 1.00 90.50 261 VAL A CA 1
ATOM 2138 C C . VAL A 1 261 ? -19.047 -15.149 7.374 1.00 90.50 261 VAL A C 1
ATOM 2140 O O . VAL A 1 261 ? -19.110 -16.274 6.882 1.00 90.50 261 VAL A O 1
ATOM 2143 N N . THR A 1 262 ? -19.089 -14.943 8.692 1.00 89.56 262 THR A N 1
ATOM 2144 C CA . THR A 1 262 ? -19.217 -16.027 9.678 1.00 89.56 262 THR A CA 1
ATOM 2145 C C . THR A 1 262 ? -20.538 -16.780 9.541 1.00 89.56 262 THR A C 1
ATOM 2147 O O . THR A 1 262 ? -20.530 -18.008 9.526 1.00 89.56 262 THR A O 1
ATOM 2150 N N . ASP A 1 263 ? -21.661 -16.070 9.401 1.00 91.25 263 ASP A N 1
ATOM 2151 C CA . ASP A 1 263 ? -22.988 -16.677 9.251 1.00 91.25 263 ASP A CA 1
ATOM 2152 C C . ASP A 1 263 ? -23.057 -17.536 7.973 1.00 91.25 263 ASP A C 1
ATOM 2154 O O . ASP A 1 263 ? -23.577 -18.653 8.002 1.00 91.25 263 ASP A O 1
ATOM 2158 N N . LEU A 1 264 ? -22.467 -17.061 6.867 1.00 88.44 264 LEU A N 1
ATOM 2159 C CA . LEU A 1 264 ? -22.344 -17.837 5.630 1.00 88.44 264 LEU A CA 1
ATOM 2160 C C . LEU A 1 264 ? -21.461 -19.076 5.823 1.00 88.44 264 LEU A C 1
ATOM 2162 O O . LEU A 1 264 ? -21.835 -20.162 5.385 1.00 88.44 264 LEU A O 1
ATOM 2166 N N . GLY A 1 265 ? -20.313 -18.934 6.491 1.00 86.75 265 GLY A N 1
ATOM 2167 C CA . GLY A 1 265 ? -19.423 -20.056 6.794 1.00 86.75 265 GLY A CA 1
ATOM 2168 C C . GLY A 1 265 ? -20.112 -21.134 7.634 1.00 86.75 265 GLY A C 1
ATOM 2169 O O . GLY A 1 265 ? -20.052 -22.313 7.290 1.00 86.75 265 GLY A O 1
ATOM 2170 N N . TYR A 1 266 ? -20.838 -20.725 8.677 1.00 89.25 266 TYR A N 1
ATOM 2171 C CA . TYR A 1 266 ? -21.635 -21.623 9.514 1.00 89.25 266 TYR A CA 1
ATOM 2172 C C . TYR A 1 266 ? -22.736 -22.326 8.714 1.00 89.25 266 TYR A C 1
ATOM 2174 O O . TYR A 1 266 ? -22.919 -23.536 8.836 1.00 89.25 266 TYR A O 1
ATOM 2182 N N . TYR A 1 267 ? -23.457 -21.589 7.865 1.00 90.94 267 TYR A N 1
ATOM 2183 C CA . TYR A 1 267 ? -24.468 -22.180 6.993 1.00 90.94 267 TYR A CA 1
ATOM 2184 C C . TYR A 1 267 ? -23.862 -23.238 6.063 1.00 90.94 267 TYR A C 1
ATOM 2186 O O . TYR A 1 267 ? -24.395 -24.342 5.972 1.00 90.94 267 TYR A O 1
ATOM 2194 N N . LEU A 1 268 ? -22.734 -22.933 5.411 1.00 89.81 268 LEU A N 1
ATOM 2195 C CA . LEU A 1 268 ? -22.058 -23.865 4.508 1.00 89.81 268 LEU A CA 1
ATOM 2196 C C . LEU A 1 268 ? -21.600 -25.133 5.242 1.00 89.81 268 LEU A C 1
ATOM 2198 O O . LEU A 1 268 ? -21.878 -26.233 4.764 1.00 89.81 268 LEU A O 1
ATOM 2202 N N . GLU A 1 269 ? -21.001 -24.986 6.427 1.00 88.25 269 GLU A N 1
ATOM 2203 C CA . GLU A 1 269 ? -20.602 -26.098 7.302 1.00 88.25 269 GLU A CA 1
ATOM 2204 C C . GLU A 1 269 ? -21.805 -26.975 7.689 1.00 88.25 269 GLU A C 1
ATOM 2206 O O . GLU A 1 269 ? -21.761 -28.198 7.556 1.00 88.25 269 GLU A O 1
ATOM 2211 N N . LYS A 1 270 ? -22.926 -26.364 8.093 1.00 91.19 270 LYS A N 1
ATOM 2212 C CA . LYS A 1 270 ? -24.147 -27.092 8.477 1.00 91.19 270 LYS A CA 1
ATOM 2213 C C . LYS A 1 270 ? -24.911 -27.699 7.306 1.00 91.19 270 LYS A C 1
ATOM 2215 O O . LYS A 1 270 ? -25.639 -28.667 7.503 1.00 91.19 270 LYS A O 1
ATOM 2220 N N . SER A 1 271 ? -24.759 -27.147 6.108 1.00 88.25 271 SER A N 1
ATOM 2221 C CA . SER A 1 271 ? -25.428 -27.629 4.895 1.00 88.25 271 SER A CA 1
ATOM 2222 C C . SER A 1 271 ? -24.740 -28.832 4.238 1.00 88.25 271 SER A C 1
ATOM 2224 O O . SER A 1 271 ? -25.284 -29.376 3.280 1.00 88.25 271 SER A O 1
ATOM 2226 N N . SER A 1 272 ? -23.555 -29.237 4.718 1.00 81.06 272 SER A N 1
ATOM 2227 C CA . SER A 1 272 ? -22.725 -30.300 4.119 1.00 81.06 272 SER A CA 1
ATOM 2228 C C . SER A 1 272 ? -22.381 -30.077 2.636 1.00 81.06 272 SER A C 1
ATOM 2230 O O . SER A 1 272 ? -22.045 -31.021 1.929 1.00 81.06 272 SER A O 1
ATOM 2232 N N . ILE A 1 273 ? -22.455 -28.830 2.154 1.00 77.31 273 ILE A N 1
ATOM 2233 C CA . ILE A 1 273 ? -22.032 -28.449 0.795 1.00 77.31 273 ILE A CA 1
ATOM 2234 C C . ILE A 1 273 ? -20.500 -28.456 0.681 1.00 77.31 273 ILE A C 1
ATOM 2236 O O . ILE A 1 273 ? -19.956 -28.697 -0.394 1.00 77.31 273 ILE A O 1
ATOM 2240 N N . LEU A 1 274 ? -19.807 -28.202 1.792 1.00 62.75 274 LEU A N 1
ATOM 2241 C CA . LEU A 1 274 ? -18.360 -28.325 1.909 1.00 62.75 274 LEU A CA 1
ATOM 2242 C C . LEU A 1 274 ? -18.057 -29.627 2.663 1.00 62.75 274 LEU A C 1
ATOM 2244 O O . LEU A 1 274 ? -18.266 -29.695 3.873 1.00 62.75 274 LEU A O 1
ATOM 2248 N N . THR A 1 275 ? -17.638 -30.660 1.930 1.00 51.69 275 THR A N 1
ATOM 2249 C CA . THR A 1 275 ? -17.092 -31.925 2.460 1.00 51.69 275 THR A CA 1
ATOM 2250 C C . THR A 1 275 ? -15.578 -31.885 2.509 1.00 51.69 275 THR A C 1
ATOM 2252 O O . THR A 1 275 ? -15.000 -31.501 1.465 1.00 51.69 275 THR A O 1
#

Radius of gyration: 21.51 Å; chains: 1; bounding box: 48×73×64 Å

pLDDT: mean 88.29, std 14.09, range [29.39, 98.81]

Sequence (275 aa):
MYKHLLILIFLAPSIFSQDISVKFFEALIQDKPELTDFINKEELEYSLRLGIEYDNVKNKFFIGNEIPEEIREGVISGKYEYNVAIEPHAGMKIGDTRFALTIPDIQFRKEYYYNDGMISATTFYTRKWQKLESKYFTFRLEEPKYFNEYCVKRLDQFVDLIADTLGFTIAERRILEKEKIGYIFCKDEASVEKITGFKAKGMAMLGTDEIVTSYQTHFHEVAHILINYKLKKSGLYTLPFFMEGFAVAVGGRGGMAPRVVTDLGYYLEKSSILT

Secondary structure (DSSP, 8-state):
--------SSSHHHHHHHHHHHHHHHHHHTT-GGGGGGB-HHHHHHHHTT--EETT-S-GGGTTTSPPHHHHHHHHTTSS--EEEE---TTPPTT-EEEEEEEGGGTEEEEEEESSSEE-HHHHHHTTSEEEE-SSEEEEESSGGG--HHHHHHHHHHHHHHHHHTT--HHHHHHHHHH-EEEEE-SSHHHHHHHHSS-SSEEEETTTTEEEESSSS-HHHHHHHHHHHHHSEE-TTT-HHHHHHHHHHHH-BTTB-HHHHHHHHHHHHHTT---